Protein AF-A0A7C3XVK6-F1 (afdb_monomer)

pLDDT: mean 84.36, std 16.84, range [31.22, 98.5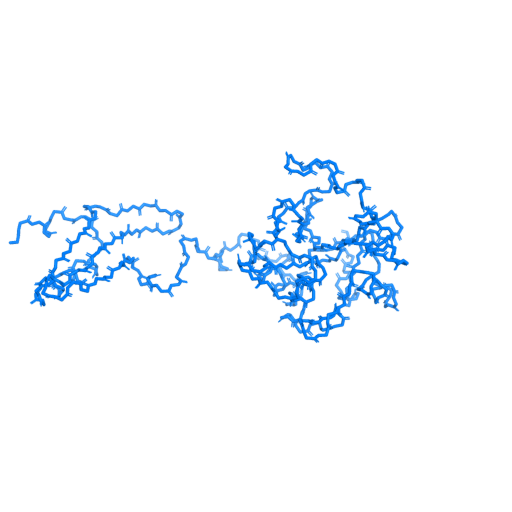]

Secondary structure (DSSP, 8-state):
--SGGG-BS-HHHHHHHHHHHHHT-EEEE-SB-EEETTEEE-EEEEE-TTT--EEEEETTTTTTT--SS----TTS-TT-SSSGGGSS-HHHHHHHHHHHHTTTPPB-TT--S--TTT-B-HHHHHHHHHHHTT-GGGB-SSSBPPHHHHHHHHHHTT-B-SSPPTT-EEEEESSS-TTTSTT-SEEEEEEEETTTEEEEEETTTEEEEEESS-BTTTBTHHHHHB-SS--EE--S-GGG-----

Structure (mmCIF, N/CA/C/O backbone):
data_AF-A0A7C3XVK6-F1
#
_entry.id   AF-A0A7C3XVK6-F1
#
loop_
_atom_site.group_PDB
_atom_site.id
_atom_site.type_symbol
_atom_site.label_atom_id
_atom_site.label_alt_id
_atom_site.label_comp_id
_atom_site.label_asym_id
_atom_site.label_entity_id
_atom_site.label_seq_id
_atom_site.pdbx_PDB_ins_code
_atom_site.Cartn_x
_atom_site.Cartn_y
_atom_site.Cartn_z
_atom_site.occupancy
_atom_site.B_iso_or_equiv
_atom_site.auth_seq_id
_atom_site.auth_comp_id
_atom_site.auth_asym_id
_atom_site.auth_atom_id
_atom_site.pdbx_PDB_model_num
ATOM 1 N N . ASP A 1 1 ? -31.077 -1.176 43.933 1.00 57.84 1 ASP A N 1
ATOM 2 C CA . ASP A 1 1 ? -31.211 -1.248 42.459 1.00 57.84 1 ASP A CA 1
ATOM 3 C C . ASP A 1 1 ? -32.143 -0.219 41.821 1.00 57.84 1 ASP A C 1
ATOM 5 O O . ASP A 1 1 ? -33.121 -0.576 41.179 1.00 57.84 1 ASP A O 1
ATOM 9 N N . SER A 1 2 ? -31.840 1.080 41.915 1.00 72.56 2 SER A N 1
ATOM 10 C CA . SER A 1 2 ? -32.639 2.134 41.249 1.00 72.56 2 SER A CA 1
ATOM 11 C C . SER A 1 2 ? -32.051 2.620 39.915 1.00 72.56 2 SER A C 1
ATOM 13 O O . SER A 1 2 ? -32.678 3.419 39.216 1.00 72.56 2 SER A O 1
ATOM 15 N N . ILE A 1 3 ? -30.844 2.166 39.561 1.00 79.75 3 ILE A N 1
ATOM 16 C CA . ILE A 1 3 ? -30.078 2.678 38.415 1.00 79.75 3 ILE A CA 1
ATOM 17 C C . ILE A 1 3 ? -30.287 1.813 37.168 1.00 79.75 3 ILE A C 1
ATOM 19 O O . ILE A 1 3 ? -30.559 2.369 36.105 1.00 79.75 3 ILE A O 1
ATOM 23 N N . LEU A 1 4 ? -30.244 0.480 37.302 1.00 82.12 4 LEU A N 1
ATOM 24 C CA . LEU A 1 4 ? -30.40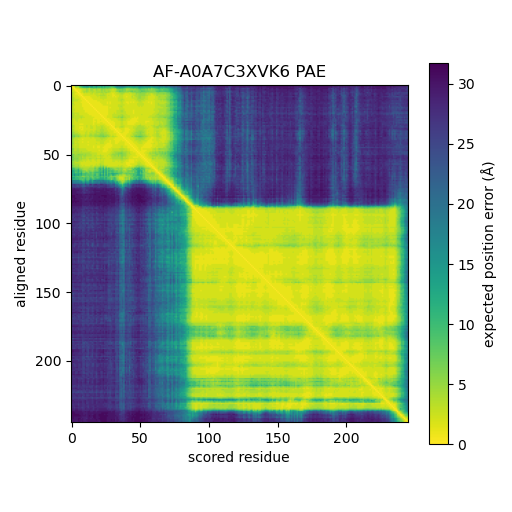7 -0.474 36.192 1.00 82.12 4 LEU A CA 1
ATOM 25 C C . LEU A 1 4 ? -31.663 -0.210 35.336 1.00 82.12 4 LEU A C 1
ATOM 27 O O . LEU A 1 4 ? -31.517 -0.084 34.121 1.00 82.12 4 LEU A O 1
ATOM 31 N N . PRO A 1 5 ? -32.867 0.014 35.911 1.00 86.31 5 PRO A N 1
ATOM 32 C CA . PRO A 1 5 ? -34.067 0.297 35.113 1.00 86.31 5 PRO A CA 1
ATOM 33 C C . PRO A 1 5 ? -34.020 1.619 34.325 1.00 86.31 5 PRO A C 1
ATOM 35 O O . PRO A 1 5 ? -34.898 1.883 33.506 1.00 86.31 5 PRO A O 1
ATOM 38 N N . ARG A 1 6 ? -33.043 2.498 34.592 1.00 88.19 6 ARG A N 1
ATOM 39 C CA . ARG A 1 6 ? -32.897 3.809 33.934 1.00 88.19 6 ARG A CA 1
ATOM 40 C C . ARG A 1 6 ? -31.950 3.767 32.735 1.00 88.19 6 ARG A C 1
ATOM 42 O O . ARG A 1 6 ? -31.868 4.778 32.027 1.00 88.19 6 ARG A O 1
ATOM 49 N N . LEU A 1 7 ? -31.230 2.662 32.540 1.00 90.94 7 LEU A N 1
ATOM 50 C CA . LEU A 1 7 ? -30.349 2.452 31.397 1.00 90.94 7 LEU A CA 1
ATOM 51 C C . LEU A 1 7 ? -31.191 2.131 30.158 1.00 90.94 7 LEU A C 1
ATOM 53 O O . LEU A 1 7 ? -32.088 1.294 30.200 1.00 90.94 7 LEU A O 1
ATOM 57 N N . LYS A 1 8 ? -30.905 2.808 29.046 1.00 92.25 8 LYS A N 1
ATOM 58 C CA . LYS A 1 8 ? -31.494 2.526 27.731 1.00 92.25 8 LYS A CA 1
ATOM 59 C C . LYS A 1 8 ? -30.410 1.939 26.833 1.00 92.25 8 LYS A C 1
ATOM 61 O O . LYS A 1 8 ? -29.913 2.605 25.922 1.00 92.25 8 LYS A O 1
ATOM 66 N N . VAL A 1 9 ? -30.002 0.726 27.174 1.00 92.81 9 VAL A N 1
ATOM 67 C CA . VAL A 1 9 ? -28.957 -0.047 26.494 1.00 92.81 9 VAL A CA 1
ATOM 68 C C . VAL A 1 9 ? -29.498 -1.437 26.164 1.00 92.81 9 VAL A C 1
ATOM 70 O O . VAL A 1 9 ? -30.631 -1.763 26.524 1.00 92.81 9 VAL A O 1
ATOM 73 N N . ASP A 1 10 ? -28.716 -2.241 25.451 1.00 88.75 10 ASP A N 1
ATOM 74 C CA . ASP A 1 10 ? -29.142 -3.578 25.036 1.00 88.75 10 ASP A CA 1
ATOM 75 C C . ASP A 1 10 ? -29.413 -4.509 26.246 1.00 88.75 10 ASP A C 1
ATOM 77 O O . ASP A 1 10 ? -28.642 -4.482 27.213 1.00 88.75 10 ASP A O 1
ATOM 81 N N . PRO A 1 11 ? -30.465 -5.355 26.221 1.00 89.06 11 PRO A N 1
ATOM 82 C CA . PRO A 1 11 ? -30.757 -6.298 27.304 1.00 89.06 11 PRO A CA 1
ATOM 83 C C . PRO A 1 11 ? -29.601 -7.243 27.658 1.00 89.06 11 PRO A C 1
ATOM 85 O O . PRO A 1 11 ? -29.440 -7.592 28.826 1.00 89.06 11 PRO A O 1
ATOM 88 N N . SER A 1 12 ? -28.770 -7.628 26.683 1.00 88.19 12 SER A N 1
ATOM 89 C CA . SER A 1 12 ? -27.588 -8.466 26.930 1.00 88.19 12 SER A CA 1
ATOM 90 C C . SER A 1 12 ? -26.554 -7.759 27.812 1.00 88.19 12 SER A C 1
ATOM 92 O O . SER A 1 12 ? -25.973 -8.375 28.704 1.00 88.19 12 SER A O 1
ATOM 94 N N . VAL A 1 13 ? -26.387 -6.446 27.628 1.00 91.31 13 VAL A N 1
ATOM 95 C CA . VAL A 1 13 ? -25.525 -5.610 28.474 1.00 91.31 13 VAL A CA 1
ATOM 96 C C . VAL A 1 13 ? -26.120 -5.494 29.873 1.00 91.31 13 VAL A C 1
ATOM 98 O O . VAL A 1 13 ? -25.391 -5.603 30.850 1.00 91.31 13 VAL A O 1
ATOM 101 N N . ILE A 1 14 ? -27.442 -5.331 29.995 1.00 92.12 14 ILE A N 1
ATOM 102 C CA . ILE A 1 14 ? -28.116 -5.286 31.303 1.00 92.12 14 ILE A CA 1
ATOM 103 C C . ILE A 1 14 ? -27.869 -6.581 32.088 1.00 92.12 14 ILE A C 1
ATOM 105 O O . ILE A 1 14 ? -27.507 -6.499 33.260 1.00 92.12 14 ILE A O 1
ATOM 109 N N . SER A 1 15 ? -27.996 -7.747 31.444 1.00 90.44 15 SER A N 1
ATOM 110 C CA . SER A 1 15 ? -27.706 -9.043 32.074 1.00 90.44 15 SER A CA 1
ATOM 111 C C . SER A 1 15 ? -26.249 -9.135 32.530 1.00 90.44 15 SER A C 1
ATOM 113 O O . SER A 1 15 ? -25.993 -9.460 33.683 1.00 90.44 15 SER A O 1
ATOM 115 N N . ALA A 1 16 ? -25.295 -8.769 31.667 1.00 90.50 16 ALA A N 1
ATOM 116 C CA . ALA A 1 16 ? -23.873 -8.808 32.010 1.00 90.50 16 ALA A CA 1
ATOM 117 C C . ALA A 1 16 ? -23.522 -7.883 33.192 1.00 90.50 16 ALA A C 1
ATOM 119 O O . ALA A 1 16 ? -22.687 -8.225 34.024 1.00 90.50 16 ALA A O 1
ATOM 120 N N . ILE A 1 17 ? -24.172 -6.719 33.289 1.00 93.25 17 ILE A N 1
ATOM 121 C CA . ILE A 1 17 ? -23.999 -5.798 34.420 1.00 93.25 17 ILE A CA 1
ATOM 122 C C . ILE A 1 17 ? -24.594 -6.386 35.694 1.00 93.25 17 ILE A C 1
ATOM 124 O O . ILE A 1 17 ? -23.992 -6.250 36.751 1.00 93.25 17 ILE A O 1
ATOM 128 N N . GLN A 1 18 ? -25.764 -7.022 35.614 1.00 93.12 18 GLN A N 1
ATOM 129 C CA . GLN A 1 18 ? -26.362 -7.690 36.768 1.00 93.12 18 GLN A CA 1
ATOM 130 C C . GLN A 1 18 ? -25.449 -8.798 37.293 1.00 93.12 18 GLN A C 1
ATOM 132 O O . GLN A 1 18 ? -25.234 -8.864 38.499 1.00 93.12 18 GLN A O 1
ATOM 137 N N . ASP A 1 19 ? -24.869 -9.607 36.408 1.00 91.75 19 ASP A N 1
ATOM 138 C CA . ASP A 1 19 ? -23.937 -10.670 36.789 1.00 91.75 19 ASP A CA 1
ATOM 139 C C . ASP A 1 19 ? -22.669 -10.107 37.449 1.00 91.75 19 ASP A C 1
ATOM 141 O O . ASP A 1 19 ? -22.280 -10.584 38.513 1.00 91.75 19 ASP A O 1
ATOM 145 N N . ALA A 1 20 ? -22.079 -9.047 36.883 1.00 92.19 20 ALA A N 1
ATOM 146 C CA . ALA A 1 20 ? -20.912 -8.372 37.458 1.00 92.19 20 ALA A CA 1
ATOM 147 C C . ALA A 1 20 ? -21.215 -7.765 38.841 1.00 92.19 20 ALA A C 1
ATOM 149 O O . ALA A 1 20 ? -20.501 -8.003 39.811 1.00 92.19 20 ALA A O 1
ATOM 150 N N . VAL A 1 21 ? -22.334 -7.047 38.972 1.00 92.94 21 VAL A N 1
ATOM 151 C CA . VAL A 1 21 ? -22.754 -6.460 40.254 1.00 92.94 21 VAL A CA 1
ATOM 152 C C . VAL A 1 21 ? -23.054 -7.547 41.292 1.00 92.94 21 VAL A C 1
ATOM 154 O O . VAL A 1 21 ? -22.682 -7.403 42.454 1.00 92.94 21 VAL A O 1
ATOM 157 N N . ASN A 1 22 ? -23.674 -8.661 40.889 1.00 92.75 22 ASN A N 1
ATOM 158 C CA . ASN A 1 22 ? -23.911 -9.810 41.769 1.00 92.75 22 ASN A CA 1
ATOM 159 C C . ASN A 1 22 ? -22.604 -10.495 42.204 1.00 92.75 22 ASN A C 1
ATOM 161 O O . ASN A 1 22 ? -22.561 -11.076 43.289 1.00 92.75 22 ASN A O 1
ATOM 165 N N . ALA A 1 23 ? -21.551 -10.422 41.384 1.00 92.00 23 ALA A N 1
ATOM 166 C CA . ALA A 1 23 ? -20.210 -10.895 41.720 1.00 92.00 23 ALA A CA 1
ATOM 167 C C . ALA A 1 23 ? -19.445 -9.946 42.665 1.00 92.00 23 ALA A C 1
ATOM 169 O O . ALA A 1 23 ? -18.415 -10.340 43.207 1.00 92.00 23 ALA A O 1
ATOM 170 N N . GLY A 1 24 ? -19.971 -8.742 42.922 1.00 93.94 24 GLY A N 1
ATOM 171 C CA . GLY A 1 24 ? -19.351 -7.728 43.779 1.00 93.94 24 GLY A CA 1
ATOM 172 C C . GLY A 1 24 ? -18.580 -6.644 43.022 1.00 93.94 24 GLY A C 1
ATOM 173 O O . GLY A 1 24 ? -17.959 -5.799 43.668 1.00 93.94 24 GLY A O 1
ATOM 174 N N . ASP A 1 25 ? -18.641 -6.637 41.689 1.00 95.38 25 ASP A N 1
ATOM 175 C CA . ASP A 1 25 ? -17.961 -5.647 40.858 1.00 95.38 25 ASP A CA 1
ATOM 176 C C . ASP A 1 25 ? -18.741 -4.324 40.774 1.00 95.38 25 ASP A C 1
ATOM 178 O O . ASP A 1 25 ? -19.972 -4.264 40.868 1.00 95.38 25 ASP A O 1
ATOM 182 N N . GLU A 1 26 ? -18.014 -3.240 40.510 1.00 94.56 26 GLU A N 1
ATOM 183 C CA . GLU A 1 26 ? -18.565 -1.938 40.153 1.00 94.56 26 GLU A CA 1
ATOM 184 C C . GLU A 1 26 ? -18.579 -1.740 38.633 1.00 94.56 26 GLU A C 1
ATOM 186 O O . GLU A 1 26 ? -17.640 -2.099 37.917 1.00 94.56 26 GLU A O 1
ATOM 191 N N . VAL A 1 27 ? -19.648 -1.114 38.127 1.00 94.06 27 VAL A N 1
ATOM 192 C CA . VAL A 1 27 ? -19.813 -0.841 36.694 1.00 94.06 27 VAL A CA 1
ATOM 193 C C . VAL A 1 27 ? -19.985 0.648 36.421 1.00 94.06 27 VAL A C 1
ATOM 195 O O . VAL A 1 27 ? -20.905 1.290 36.934 1.00 94.06 27 VAL A O 1
ATOM 198 N N . ILE A 1 28 ? -19.156 1.183 35.522 1.00 93.12 28 ILE A N 1
ATOM 199 C CA . ILE A 1 28 ? -19.283 2.545 34.988 1.00 93.12 28 ILE A CA 1
ATOM 200 C C . ILE A 1 28 ? -19.773 2.452 33.545 1.00 93.12 28 ILE A C 1
ATOM 202 O O . ILE A 1 28 ? -19.091 1.908 32.680 1.00 93.12 28 ILE A O 1
ATOM 206 N N . ILE A 1 29 ? -20.956 2.998 33.271 1.00 93.88 29 ILE A N 1
ATOM 207 C CA . ILE A 1 29 ? -21.616 2.882 31.967 1.00 93.88 29 ILE A CA 1
ATOM 208 C C . ILE A 1 29 ? -22.346 4.174 31.585 1.00 93.88 29 ILE A C 1
ATOM 210 O O . ILE A 1 29 ? -22.908 4.871 32.432 1.00 93.88 29 ILE A O 1
ATOM 214 N N . SER A 1 30 ? -22.378 4.484 30.286 1.00 91.38 30 SER A N 1
ATOM 215 C CA . SER A 1 30 ? -23.248 5.537 29.757 1.00 91.38 30 SER A CA 1
ATOM 216 C C . SER A 1 30 ? -24.720 5.132 29.840 1.00 91.38 30 SER A C 1
ATOM 218 O O . SER A 1 30 ? -25.105 4.010 29.526 1.00 91.38 30 SER A O 1
ATOM 220 N N . LYS A 1 31 ? -25.591 6.079 30.190 1.00 91.81 31 LYS A N 1
ATOM 221 C CA . LYS A 1 31 ? -27.030 5.818 30.341 1.00 91.81 31 LYS A CA 1
ATOM 222 C C . LYS A 1 31 ? -27.707 5.312 29.059 1.00 91.81 31 LYS A C 1
ATOM 224 O O . LYS A 1 31 ? -28.747 4.659 29.143 1.00 91.81 31 LYS A O 1
ATOM 229 N N . THR A 1 32 ? -27.171 5.649 27.890 1.00 92.69 32 THR A N 1
ATOM 230 C CA . THR A 1 32 ? -27.742 5.296 26.586 1.00 92.69 32 THR A CA 1
ATOM 231 C C . THR A 1 32 ? -26.661 4.807 25.633 1.00 92.69 32 THR A C 1
ATOM 233 O O . THR A 1 32 ? -25.519 5.269 25.709 1.00 92.69 32 THR A O 1
ATOM 236 N N . ASN A 1 33 ? -27.054 3.955 24.686 1.00 90.88 33 ASN A N 1
ATOM 237 C CA . ASN A 1 33 ? -26.216 3.610 23.540 1.00 90.88 33 ASN A CA 1
ATOM 238 C C . ASN A 1 33 ? -25.833 4.861 22.733 1.00 90.88 33 ASN A C 1
ATOM 240 O O . ASN A 1 33 ? -26.581 5.842 22.676 1.00 90.88 33 ASN A O 1
ATOM 244 N N . ILE A 1 34 ? -24.683 4.790 22.077 1.00 90.94 34 ILE A N 1
ATOM 245 C CA . ILE A 1 34 ? -24.204 5.755 21.096 1.00 90.94 34 ILE A CA 1
ATOM 246 C C . ILE A 1 34 ? -24.181 5.111 19.710 1.00 90.94 34 ILE A C 1
ATOM 248 O O . ILE A 1 34 ? -24.074 3.892 19.577 1.00 90.94 34 ILE A O 1
ATOM 252 N N . GLN A 1 35 ? -24.259 5.952 18.683 1.00 85.19 35 GLN A N 1
ATOM 253 C CA . GLN A 1 35 ? -23.978 5.565 17.306 1.00 85.19 35 GLN A CA 1
ATOM 254 C C . GLN A 1 35 ? -22.545 5.980 16.968 1.00 85.19 35 GLN A C 1
ATOM 256 O O . GLN A 1 35 ? -22.197 7.153 17.113 1.00 85.19 35 GLN A O 1
ATOM 261 N N . TYR A 1 36 ? -21.733 5.045 16.483 1.00 80.19 36 TYR A N 1
ATOM 262 C CA . TYR A 1 36 ? -20.396 5.322 15.966 1.00 80.19 36 TYR A CA 1
ATOM 263 C C . TYR A 1 36 ? -20.136 4.445 14.733 1.00 80.19 36 TYR A C 1
ATOM 265 O O . TYR A 1 36 ? -20.013 3.229 14.845 1.00 80.19 36 TYR A O 1
ATOM 273 N N . TYR A 1 37 ? -20.093 5.063 13.547 1.00 84.94 37 TYR A N 1
ATOM 274 C CA . TYR A 1 37 ? -20.147 4.369 12.249 1.00 84.94 37 TYR A CA 1
ATOM 275 C C . TYR A 1 37 ? -21.334 3.397 12.155 1.00 84.94 37 TYR A C 1
ATOM 277 O O . TYR A 1 37 ? -22.471 3.840 12.307 1.00 84.94 37 TYR A O 1
ATOM 285 N N . ASP A 1 38 ? -21.091 2.105 11.914 1.00 75.62 38 ASP A N 1
ATOM 286 C CA . ASP A 1 38 ? -22.123 1.065 11.815 1.00 75.62 38 ASP A CA 1
ATOM 287 C C . ASP A 1 38 ? -22.417 0.403 13.167 1.00 75.62 38 ASP A C 1
ATOM 289 O O . ASP A 1 38 ? -23.334 -0.416 13.277 1.00 75.62 38 ASP A O 1
ATOM 293 N N . TRP A 1 39 ? -21.640 0.736 14.197 1.00 84.44 39 TRP A N 1
ATOM 294 C CA . TRP A 1 39 ? -21.819 0.218 15.540 1.00 84.44 39 TRP A CA 1
ATOM 295 C C . TRP A 1 39 ? -22.796 1.094 16.327 1.00 84.44 39 TRP A C 1
ATOM 297 O O . TRP A 1 39 ? -22.630 2.310 16.452 1.00 84.44 39 TRP A O 1
ATOM 307 N N . TYR A 1 40 ? -23.822 0.444 16.873 1.00 86.38 40 TYR A N 1
ATOM 308 C CA . TYR A 1 40 ? -24.759 1.027 17.822 1.00 86.38 40 TYR A CA 1
ATOM 309 C C . TYR A 1 40 ? -24.662 0.249 19.126 1.00 86.38 40 TYR A C 1
ATOM 311 O O . TYR A 1 40 ? -24.995 -0.936 19.172 1.00 86.38 40 TYR A O 1
ATOM 319 N N . GLY A 1 41 ? -24.183 0.897 20.179 1.00 91.69 41 GLY A N 1
ATOM 320 C CA . GLY A 1 41 ? -23.854 0.197 21.409 1.00 91.69 41 GLY A CA 1
ATOM 321 C C . GLY A 1 41 ? -23.334 1.113 22.500 1.00 91.69 41 GLY A C 1
ATOM 322 O O . GLY A 1 41 ? -23.453 2.333 22.426 1.00 91.69 41 GLY A O 1
ATOM 323 N N . VAL A 1 42 ? -22.765 0.526 23.542 1.00 93.56 42 VAL A N 1
ATOM 324 C CA . VAL A 1 42 ? -22.227 1.239 24.693 1.00 93.56 42 VAL A CA 1
ATOM 325 C C . VAL A 1 42 ? -20.900 0.624 25.123 1.00 93.56 42 VAL A C 1
ATOM 327 O O . VAL A 1 42 ? -20.726 -0.596 25.129 1.00 93.56 42 VAL A O 1
ATOM 330 N N . GLY A 1 43 ? -19.952 1.492 25.466 1.00 90.62 43 GLY A N 1
ATOM 331 C CA . GLY A 1 43 ? -18.755 1.108 26.202 1.00 90.62 43 GLY A CA 1
ATOM 332 C C . GLY A 1 43 ? -19.022 1.194 27.703 1.00 90.62 43 GLY A C 1
ATOM 333 O O . GLY A 1 43 ? -19.692 2.126 28.157 1.00 90.62 43 GLY A O 1
ATOM 334 N N . TYR A 1 44 ? -18.514 0.239 28.471 1.00 93.00 44 TYR A N 1
ATOM 335 C CA . TYR A 1 44 ? -18.620 0.244 29.927 1.00 93.00 44 TYR A CA 1
ATOM 336 C C . TYR A 1 44 ? -17.369 -0.342 30.573 1.00 93.00 44 TYR A C 1
ATOM 338 O O . TYR A 1 44 ? -16.632 -1.100 29.949 1.00 93.00 44 TYR A O 1
ATOM 346 N N . ILE A 1 45 ? -17.112 0.044 31.814 1.00 92.50 45 ILE A N 1
ATOM 347 C CA . ILE A 1 45 ? -16.009 -0.472 32.622 1.00 92.50 45 ILE A CA 1
ATOM 348 C C . ILE A 1 45 ? -16.616 -1.404 33.657 1.00 92.50 45 ILE A C 1
ATOM 350 O O . ILE A 1 45 ? -17.582 -1.015 34.311 1.00 92.50 45 ILE A O 1
ATOM 354 N N . VAL A 1 46 ? -16.048 -2.597 33.797 1.00 92.88 46 VAL A N 1
ATOM 355 C CA . VAL A 1 46 ? -16.291 -3.489 34.937 1.00 92.88 46 VAL A CA 1
ATOM 356 C C . VAL A 1 46 ? -15.022 -3.500 35.774 1.00 92.88 46 VAL A C 1
ATOM 358 O O . VAL A 1 46 ? -13.933 -3.655 35.218 1.00 92.88 46 VAL A O 1
ATOM 361 N N . TYR A 1 47 ? -15.153 -3.279 37.073 1.00 94.69 47 TYR A N 1
ATOM 362 C CA . TYR A 1 47 ? -14.036 -3.098 37.988 1.00 94.69 47 TYR A CA 1
ATOM 363 C C . TYR A 1 47 ? -14.295 -3.844 39.299 1.00 94.69 47 TYR A C 1
ATOM 365 O O . TYR A 1 47 ? -15.313 -3.607 39.941 1.00 94.69 47 TYR A O 1
ATOM 373 N N . ASP A 1 48 ? -13.365 -4.705 39.702 1.00 94.25 48 ASP A N 1
ATOM 374 C CA . ASP A 1 48 ? -13.373 -5.384 40.997 1.00 94.25 48 ASP A CA 1
ATOM 375 C C . ASP A 1 48 ? -12.719 -4.465 42.049 1.00 94.25 48 ASP A C 1
ATOM 377 O O . ASP A 1 48 ? -11.496 -4.261 42.022 1.00 94.25 48 ASP A O 1
ATOM 381 N N . PRO A 1 49 ? -13.487 -3.914 43.008 1.00 93.50 49 PRO A N 1
ATOM 382 C CA . PRO A 1 49 ? -12.949 -3.007 44.014 1.00 93.50 49 PRO A CA 1
ATOM 383 C C . PRO A 1 49 ? -12.034 -3.685 45.039 1.00 93.50 49 PRO A C 1
ATOM 385 O O . PRO A 1 49 ? -11.264 -2.988 45.704 1.00 93.50 49 PRO A O 1
ATOM 388 N N . ALA A 1 50 ? -12.089 -5.011 45.189 1.00 93.31 50 ALA A N 1
ATOM 389 C CA . ALA A 1 50 ? -11.258 -5.745 46.137 1.00 93.31 50 ALA A CA 1
ATOM 390 C C . ALA A 1 50 ? -9.831 -5.948 45.614 1.00 93.31 50 ALA A C 1
ATOM 392 O O . ALA A 1 50 ? -8.875 -5.864 46.388 1.00 93.31 50 ALA A O 1
ATOM 393 N N . THR A 1 51 ? -9.679 -6.211 44.314 1.00 93.94 51 THR A N 1
ATOM 394 C CA . THR A 1 51 ? -8.371 -6.501 43.700 1.00 93.94 51 THR A CA 1
ATOM 395 C C . THR A 1 51 ? -7.814 -5.351 42.866 1.00 93.94 51 THR A C 1
ATOM 397 O O . THR A 1 51 ? -6.607 -5.300 42.625 1.00 93.94 51 THR A O 1
ATOM 400 N N . GLY A 1 52 ? -8.665 -4.423 42.427 1.00 90.25 52 GLY A N 1
ATOM 401 C CA . GLY A 1 52 ? -8.306 -3.367 41.486 1.00 90.25 52 GLY A CA 1
ATOM 402 C C . GLY A 1 52 ? -8.271 -3.824 40.024 1.00 90.25 52 GLY A C 1
ATOM 403 O O . GLY A 1 52 ? -7.873 -3.046 39.154 1.00 90.25 52 GLY A O 1
ATOM 404 N N . ALA A 1 53 ? -8.652 -5.071 39.732 1.00 89.12 53 ALA A N 1
ATOM 405 C CA . ALA A 1 53 ? -8.756 -5.563 38.365 1.00 89.12 53 ALA A CA 1
ATOM 406 C C . ALA A 1 53 ? -9.917 -4.873 37.635 1.00 89.12 53 ALA A C 1
ATOM 408 O O . ALA A 1 53 ? -10.966 -4.612 38.214 1.00 89.12 53 ALA A O 1
ATOM 409 N N . GLY A 1 54 ? -9.754 -4.588 36.344 1.00 89.25 54 GLY A N 1
ATOM 410 C CA . GLY A 1 54 ? -10.830 -3.995 35.559 1.00 89.25 54 GLY A CA 1
ATOM 411 C C . GLY A 1 54 ? -10.676 -4.213 34.064 1.00 89.25 54 GLY A C 1
ATOM 412 O O . GLY A 1 54 ? -9.569 -4.392 33.552 1.00 89.25 54 GLY A O 1
ATOM 413 N N . GLY A 1 55 ? -11.806 -4.201 33.365 1.00 86.00 55 GLY A N 1
ATOM 414 C CA . GLY A 1 55 ? -11.897 -4.397 31.924 1.00 86.00 55 GLY A CA 1
ATOM 415 C C . GLY A 1 55 ? -12.743 -3.319 31.255 1.00 86.00 55 GLY A C 1
ATOM 416 O O . GLY A 1 55 ? -13.804 -2.942 31.754 1.00 86.00 55 GLY A O 1
ATOM 417 N N . TYR A 1 56 ? -12.279 -2.848 30.096 1.00 87.56 56 TYR A N 1
ATOM 418 C CA . TYR A 1 56 ? -13.081 -2.033 29.188 1.00 87.56 56 TYR A CA 1
ATOM 419 C C . TYR A 1 56 ? -13.879 -2.950 28.265 1.00 8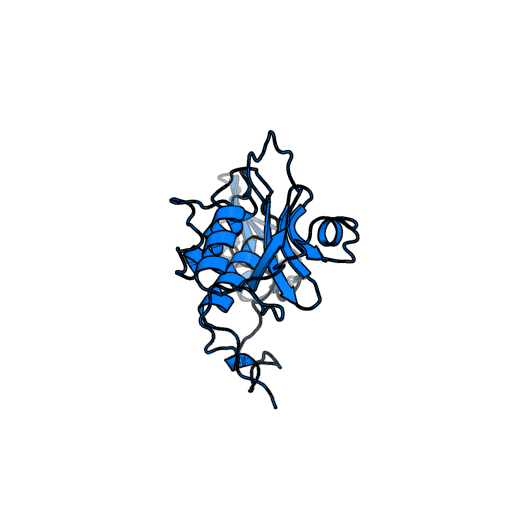7.56 56 TYR A C 1
ATOM 421 O O . TYR A 1 56 ? -13.319 -3.683 27.450 1.00 87.56 56 TYR A O 1
ATOM 429 N N . MET A 1 57 ? -15.195 -2.878 28.382 1.00 88.62 57 MET A N 1
ATOM 430 C CA . MET A 1 57 ? -16.137 -3.694 27.639 1.00 88.62 57 MET A CA 1
ATOM 431 C C . MET A 1 57 ? -16.791 -2.863 26.538 1.00 88.62 57 MET A C 1
ATOM 433 O O . MET A 1 57 ? -17.133 -1.696 26.732 1.00 88.62 57 MET A O 1
ATOM 437 N N . ILE A 1 58 ? -16.993 -3.481 25.378 1.00 89.62 58 ILE A N 1
ATOM 438 C CA . ILE A 1 58 ? -17.704 -2.896 24.239 1.00 89.62 58 ILE A CA 1
ATOM 439 C C . ILE A 1 58 ? -18.884 -3.810 23.921 1.00 89.62 58 ILE A C 1
ATOM 441 O O . ILE A 1 58 ? -18.693 -4.984 23.592 1.00 89.62 58 ILE A O 1
ATOM 445 N N . SER A 1 59 ? -20.108 -3.291 24.028 1.00 86.50 59 SER A N 1
ATOM 446 C CA . SER A 1 59 ? -21.315 -4.075 23.752 1.00 86.50 59 SER A CA 1
ATOM 447 C C . SER A 1 59 ? -21.285 -4.681 22.345 1.00 86.50 59 SER A C 1
ATOM 449 O O . SER A 1 59 ? -20.889 -4.011 21.387 1.00 86.50 59 SER A O 1
ATOM 451 N N . GLY A 1 60 ? -21.752 -5.923 22.216 1.00 80.50 60 GLY A N 1
ATOM 452 C CA . GLY A 1 60 ? -21.680 -6.680 20.963 1.00 80.50 60 GLY A CA 1
ATOM 453 C C . GLY A 1 60 ? -20.412 -7.526 20.810 1.00 80.50 60 GLY A C 1
ATOM 454 O O . GLY A 1 60 ? -20.147 -8.006 19.715 1.00 80.50 60 GLY A O 1
ATOM 455 N N . GLY A 1 61 ? -19.629 -7.718 21.881 1.00 75.62 61 GLY A N 1
ATOM 456 C CA . GLY A 1 61 ? -18.505 -8.666 21.883 1.00 75.62 61 GLY A CA 1
ATOM 457 C C . GLY A 1 61 ? -17.248 -8.168 21.169 1.00 75.62 61 GLY A C 1
ATOM 458 O O . GLY A 1 61 ? -16.394 -8.965 20.806 1.00 75.62 61 GLY A O 1
ATOM 459 N N . MET A 1 62 ? -17.131 -6.859 20.933 1.00 70.12 62 MET A N 1
ATOM 460 C CA . MET A 1 62 ? -16.027 -6.278 20.155 1.00 70.12 62 MET A CA 1
ATOM 461 C C . MET A 1 62 ? -14.762 -5.999 20.978 1.00 70.12 62 MET A C 1
ATOM 463 O O . MET A 1 62 ? -13.738 -5.587 20.424 1.00 70.12 62 MET A O 1
ATOM 467 N N . TYR A 1 63 ? -14.823 -6.211 22.294 1.00 70.94 63 TYR A N 1
ATOM 468 C CA . TYR A 1 63 ? -13.661 -6.155 23.171 1.00 70.94 63 TYR A CA 1
ATOM 469 C C . TYR A 1 63 ? -12.666 -7.253 22.758 1.00 70.94 63 TYR A C 1
ATOM 471 O O . TYR A 1 63 ? -13.014 -8.428 22.710 1.00 70.94 63 TYR A O 1
ATOM 479 N N . GLY A 1 64 ? -11.435 -6.867 22.408 1.00 63.16 64 GLY A N 1
ATOM 480 C CA . GLY A 1 64 ? -10.398 -7.805 21.955 1.00 63.16 64 GLY A CA 1
ATOM 481 C C . GLY A 1 64 ? -10.156 -7.889 20.440 1.00 63.16 64 GLY A C 1
ATOM 482 O O . GLY A 1 64 ? -9.391 -8.757 20.032 1.00 63.16 64 GLY A O 1
ATOM 483 N N . GLY A 1 65 ? -10.733 -7.001 19.612 1.00 62.12 65 GLY A N 1
ATOM 484 C CA . GLY A 1 65 ? -10.297 -6.846 18.207 1.00 62.12 65 GLY A CA 1
ATOM 485 C C . GLY A 1 65 ? -11.362 -6.547 17.138 1.00 62.12 65 GLY A C 1
ATOM 486 O O . GLY A 1 65 ? -11.113 -6.817 15.968 1.00 62.12 65 GLY A O 1
ATOM 487 N N . GLY A 1 66 ? -12.546 -6.025 17.485 1.00 70.81 66 GLY A N 1
ATOM 488 C CA . GLY A 1 66 ? -13.596 -5.695 16.501 1.00 70.81 66 GLY A CA 1
ATOM 489 C C . GLY A 1 66 ? -13.471 -4.301 15.854 1.00 70.81 66 GLY A C 1
ATOM 490 O O . GLY A 1 66 ? -12.887 -3.392 16.436 1.00 70.81 66 GLY A O 1
ATOM 491 N N . THR A 1 67 ? -14.086 -4.099 14.677 1.00 71.44 67 THR A N 1
ATOM 492 C CA . THR A 1 67 ? -14.193 -2.787 13.993 1.00 71.44 67 THR A CA 1
ATOM 493 C C . THR A 1 67 ? -15.613 -2.213 14.039 1.00 71.44 67 THR A C 1
ATOM 495 O O . THR A 1 67 ? -16.593 -2.934 13.859 1.00 71.44 67 THR A O 1
ATOM 498 N N . ALA A 1 68 ? 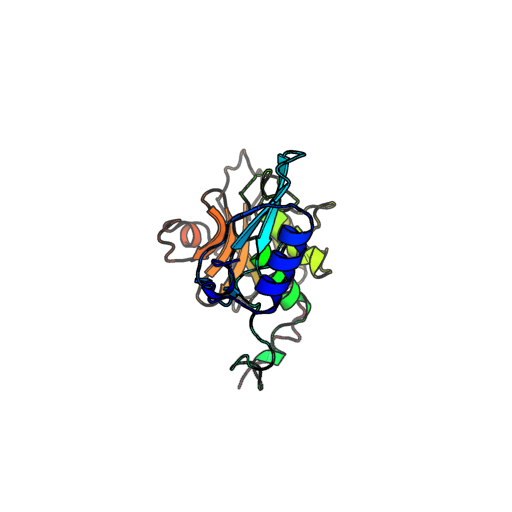-15.736 -0.900 14.270 1.00 73.00 68 ALA A N 1
ATOM 499 C CA . ALA A 1 68 ? -17.022 -0.188 14.328 1.00 73.00 68 ALA A CA 1
ATOM 500 C C . ALA A 1 68 ? -17.673 0.033 12.953 1.00 73.00 68 ALA A C 1
ATOM 502 O O . ALA A 1 68 ? -18.826 0.455 12.864 1.00 73.00 68 ALA A O 1
ATOM 503 N N . LYS A 1 69 ? -16.931 -0.237 11.878 1.00 66.12 69 LYS A N 1
ATOM 504 C CA . LYS A 1 69 ? -17.425 -0.198 10.508 1.00 66.12 69 LYS A CA 1
ATOM 505 C C . LYS A 1 69 ? -17.605 -1.631 10.047 1.00 66.12 69 LYS A C 1
ATOM 507 O O . LYS A 1 69 ? -16.641 -2.396 10.048 1.00 66.12 69 LYS A O 1
ATOM 512 N N . LYS A 1 70 ? -18.821 -2.004 9.654 1.00 49.84 70 LYS A N 1
ATOM 513 C CA . LYS A 1 70 ? -19.020 -3.299 9.013 1.00 49.84 70 LYS A CA 1
ATOM 514 C C . LYS A 1 70 ? -18.134 -3.314 7.766 1.00 49.84 70 LYS A C 1
ATOM 516 O O . LYS A 1 70 ? -18.149 -2.336 7.009 1.00 49.84 70 LYS A O 1
ATOM 521 N N . PRO A 1 71 ? -17.375 -4.392 7.512 1.00 48.06 71 PRO A N 1
ATOM 522 C CA . PRO A 1 71 ? -16.904 -4.605 6.157 1.00 48.06 71 PRO A CA 1
ATOM 523 C C . PRO A 1 71 ? -18.141 -4.559 5.241 1.00 48.06 71 PRO A C 1
ATOM 525 O O . PRO A 1 71 ? -19.227 -4.963 5.679 1.00 48.06 71 PRO A O 1
ATOM 528 N N . PRO A 1 72 ? -18.026 -4.001 4.025 1.00 43.25 72 PRO A N 1
ATOM 529 C CA . PRO A 1 72 ? -19.159 -3.850 3.121 1.00 43.25 72 PRO A CA 1
ATOM 530 C C . PRO A 1 72 ? -20.015 -5.124 3.091 1.00 43.25 72 PRO A C 1
ATOM 532 O O . PRO A 1 72 ? -19.498 -6.226 2.935 1.00 43.25 72 PRO A O 1
ATOM 535 N N . ASN A 1 73 ? -21.326 -4.988 3.300 1.00 38.06 73 ASN A N 1
ATOM 536 C CA . ASN A 1 73 ? -22.245 -6.123 3.331 1.00 38.06 73 ASN A CA 1
ATOM 537 C C . ASN A 1 73 ? -22.367 -6.718 1.914 1.00 38.06 73 ASN A C 1
ATOM 539 O O . ASN A 1 73 ? -23.057 -6.156 1.065 1.00 38.06 73 ASN A O 1
ATOM 543 N N . PHE A 1 74 ? -21.686 -7.834 1.638 1.00 41.56 74 PHE A N 1
ATOM 544 C CA . PHE A 1 74 ? -21.535 -8.366 0.274 1.00 41.56 74 PHE A CA 1
ATOM 545 C C . PHE A 1 74 ? -22.806 -8.981 -0.332 1.00 41.56 74 PHE A C 1
ATOM 547 O O . PHE A 1 74 ? -22.851 -9.195 -1.538 1.00 41.56 74 PHE A O 1
ATOM 554 N N . ASN A 1 75 ? -23.878 -9.166 0.446 1.00 38.72 75 ASN A N 1
ATOM 555 C CA . ASN A 1 75 ? -25.183 -9.564 -0.103 1.00 38.72 75 ASN A CA 1
ATOM 556 C C . ASN A 1 75 ? -26.017 -8.378 -0.610 1.00 38.72 75 ASN A C 1
ATOM 558 O O . ASN A 1 75 ? -27.077 -8.577 -1.199 1.00 38.72 75 ASN A O 1
ATOM 562 N N . GLN A 1 76 ? -25.560 -7.146 -0.378 1.00 42.31 76 GLN A N 1
ATOM 563 C CA . GLN A 1 76 ? -26.183 -5.919 -0.876 1.00 42.31 76 GLN A CA 1
ATOM 564 C C . GLN A 1 76 ? -25.123 -4.868 -1.215 1.00 42.31 76 GLN A C 1
ATOM 566 O O . GLN A 1 76 ? -25.322 -3.674 -1.000 1.00 42.31 76 GLN A O 1
ATOM 571 N N . CYS A 1 77 ? -23.988 -5.293 -1.771 1.00 37.25 77 CYS A N 1
ATOM 572 C CA . CYS A 1 77 ? -23.212 -4.371 -2.579 1.00 37.25 77 CYS A CA 1
ATOM 573 C C . CYS A 1 77 ? -24.086 -4.056 -3.807 1.00 37.25 77 CYS A C 1
ATOM 575 O O . CYS A 1 77 ? -24.385 -4.979 -4.571 1.00 37.25 77 CYS A O 1
ATOM 577 N N . PRO A 1 78 ? -24.517 -2.800 -4.031 1.00 41.06 78 PRO A N 1
ATOM 578 C CA . PRO A 1 78 ? -25.315 -2.447 -5.208 1.00 41.06 78 PRO A CA 1
ATOM 579 C C . PRO A 1 78 ? -24.540 -2.651 -6.526 1.00 41.06 78 PRO A C 1
ATOM 581 O O . PRO A 1 78 ? -25.096 -2.445 -7.599 1.00 41.06 78 PRO A O 1
ATOM 584 N N . PHE A 1 79 ? -23.279 -3.094 -6.444 1.00 39.44 79 PHE A N 1
ATOM 585 C CA . PHE A 1 79 ? -22.396 -3.441 -7.554 1.00 39.44 79 PHE A CA 1
ATOM 586 C C . PHE A 1 79 ? -22.150 -4.960 -7.711 1.00 39.44 79 PHE A C 1
ATOM 588 O O . PHE A 1 79 ? -21.427 -5.362 -8.618 1.00 39.44 79 PHE A O 1
ATOM 595 N N . CYS A 1 80 ? -22.752 -5.821 -6.874 1.00 39.00 80 CYS A N 1
ATOM 596 C CA . CYS A 1 80 ? -22.595 -7.287 -6.929 1.00 39.00 80 CYS A CA 1
ATOM 597 C C . CYS A 1 80 ? -23.767 -8.021 -7.616 1.00 39.00 80 CYS A C 1
ATOM 599 O O . CYS A 1 80 ? -24.078 -9.155 -7.264 1.00 39.00 80 CYS A O 1
ATOM 601 N N . ASN A 1 81 ? -24.390 -7.413 -8.630 1.00 39.34 81 ASN A N 1
ATOM 602 C CA . ASN A 1 81 ? -25.164 -8.141 -9.648 1.00 39.34 81 ASN A CA 1
ATOM 603 C C . ASN A 1 81 ? -24.716 -7.659 -11.054 1.00 39.34 81 ASN A C 1
ATOM 605 O O . ASN A 1 81 ? -24.480 -6.465 -11.220 1.00 39.34 81 ASN A O 1
ATOM 609 N N . PRO A 1 82 ? -24.498 -8.567 -12.029 1.00 45.47 82 PRO A N 1
ATOM 610 C CA . PRO A 1 82 ? -23.322 -8.605 -12.931 1.00 45.47 82 PRO A CA 1
ATOM 611 C C . PRO A 1 82 ? -23.383 -7.599 -14.103 1.00 45.47 82 PRO A C 1
ATOM 613 O O . PRO A 1 82 ? -24.493 -7.264 -14.518 1.00 45.47 82 PRO A O 1
ATOM 616 N N . PRO A 1 83 ? -22.237 -7.090 -14.640 1.00 43.38 83 PRO A N 1
ATOM 617 C CA . PRO A 1 83 ? -21.009 -7.824 -15.022 1.00 43.38 83 PRO A CA 1
ATOM 618 C C . PRO A 1 83 ? -19.690 -7.363 -14.359 1.00 43.38 83 PRO A C 1
ATOM 620 O O . PRO A 1 83 ? -18.636 -7.932 -14.625 1.00 43.38 83 PRO A O 1
ATOM 623 N N . PHE A 1 84 ? -19.709 -6.367 -13.472 1.00 40.41 84 PHE A N 1
ATOM 624 C CA . PHE A 1 84 ? -18.471 -5.794 -12.915 1.00 40.41 84 PHE A CA 1
ATOM 625 C C . PHE A 1 84 ? -17.737 -6.707 -11.915 1.00 40.41 84 PHE A C 1
ATOM 627 O O . PHE A 1 84 ? -16.520 -6.632 -11.783 1.00 40.41 84 PHE A O 1
ATOM 634 N N . CYS A 1 85 ? -18.449 -7.627 -11.257 1.00 38.31 85 CYS A N 1
ATOM 635 C CA . CYS A 1 85 ? -17.868 -8.548 -10.273 1.00 38.31 85 CYS A CA 1
ATOM 636 C C . CYS A 1 85 ? -17.111 -9.742 -10.900 1.00 38.31 85 CYS A C 1
ATOM 638 O O . CYS A 1 85 ? -16.632 -10.604 -10.171 1.00 38.31 85 CYS A O 1
ATOM 640 N N . GLN A 1 86 ? -17.007 -9.810 -12.234 1.00 44.75 86 GLN A N 1
ATOM 641 C CA . GLN A 1 86 ? -16.244 -10.840 -12.957 1.00 44.75 86 GLN A CA 1
ATOM 642 C C . GLN A 1 86 ? -14.822 -10.390 -13.353 1.00 44.75 86 GLN A C 1
ATOM 644 O O . GLN A 1 86 ? -14.068 -11.196 -13.887 1.00 44.75 86 GLN A O 1
ATOM 649 N N . LEU A 1 87 ? -14.447 -9.125 -13.113 1.00 47.72 87 LEU A N 1
ATOM 650 C CA . LEU A 1 87 ? -13.236 -8.505 -13.681 1.00 47.72 87 LEU A CA 1
ATOM 651 C C . LEU A 1 87 ? -12.065 -8.328 -12.696 1.00 47.72 87 LEU A C 1
ATOM 653 O O . LEU A 1 87 ? -10.970 -7.972 -13.120 1.00 47.72 87 LEU A O 1
ATOM 657 N N . VAL A 1 88 ? -12.258 -8.592 -11.400 1.00 51.97 88 VAL A N 1
ATOM 658 C CA . VAL A 1 88 ? -11.182 -8.553 -10.395 1.00 51.97 88 VAL A CA 1
ATOM 659 C C . VAL A 1 88 ? -10.861 -9.988 -9.994 1.00 51.97 88 VAL A C 1
ATOM 661 O O . VAL A 1 88 ? -11.727 -10.693 -9.478 1.00 51.97 88 VAL A O 1
ATOM 664 N N . THR A 1 89 ? -9.636 -10.440 -10.264 1.00 65.94 89 THR A N 1
ATOM 665 C CA . THR A 1 89 ? -9.202 -11.792 -9.889 1.00 65.94 89 THR A CA 1
ATOM 666 C C . THR A 1 89 ? -9.138 -11.935 -8.362 1.00 65.94 89 THR A C 1
ATOM 668 O O . THR A 1 89 ? -9.032 -10.935 -7.643 1.00 65.94 89 THR A O 1
ATOM 671 N N . ALA A 1 90 ? -9.211 -13.166 -7.843 1.00 70.44 90 ALA A N 1
ATOM 672 C CA . ALA A 1 90 ? -9.157 -13.417 -6.398 1.00 70.44 90 ALA A CA 1
ATOM 673 C C . ALA A 1 90 ? -7.888 -12.826 -5.757 1.00 70.44 90 ALA A C 1
ATOM 675 O O . ALA A 1 90 ? -7.937 -12.285 -4.657 1.00 70.44 90 ALA A O 1
ATOM 676 N N . GLU A 1 91 ? -6.776 -12.838 -6.488 1.00 78.19 91 GLU A N 1
ATOM 677 C CA . GLU A 1 91 ? -5.500 -12.278 -6.061 1.00 78.19 91 GLU A CA 1
ATOM 678 C C . GLU A 1 91 ? -5.567 -10.753 -5.904 1.00 78.19 91 GLU A C 1
ATOM 680 O O . GLU A 1 91 ? -5.129 -10.217 -4.887 1.00 78.19 91 GLU A O 1
ATOM 685 N N . ARG A 1 92 ? -6.173 -10.037 -6.866 1.00 82.56 92 ARG A N 1
ATOM 686 C CA . ARG A 1 92 ? -6.377 -8.581 -6.759 1.00 82.56 92 ARG A CA 1
ATOM 687 C C . ARG A 1 92 ? -7.266 -8.223 -5.569 1.00 82.56 92 ARG A C 1
ATOM 689 O O . ARG A 1 92 ? -7.039 -7.194 -4.936 1.00 82.56 92 ARG A O 1
ATOM 696 N N . TYR A 1 93 ? -8.263 -9.055 -5.265 1.00 78.06 93 TYR A N 1
ATOM 697 C CA . TYR A 1 93 ? -9.118 -8.866 -4.094 1.00 78.06 93 TYR A CA 1
ATOM 698 C C . TYR A 1 93 ? -8.331 -9.021 -2.787 1.00 78.06 93 TYR A C 1
ATOM 700 O O . TYR A 1 93 ? -8.448 -8.161 -1.917 1.00 78.06 93 TYR A O 1
ATOM 708 N N . THR A 1 94 ? -7.490 -10.052 -2.668 1.00 80.25 94 THR A N 1
ATOM 709 C CA . THR A 1 94 ? -6.612 -10.237 -1.500 1.00 80.25 94 THR A CA 1
ATOM 710 C C . THR A 1 94 ? -5.672 -9.046 -1.323 1.00 80.25 94 THR A C 1
ATOM 712 O O . THR A 1 94 ? -5.690 -8.415 -0.270 1.00 80.25 94 THR A O 1
ATOM 715 N N . ILE A 1 95 ? -4.969 -8.636 -2.388 1.00 87.31 95 ILE A N 1
ATOM 716 C CA . ILE A 1 95 ? -4.074 -7.465 -2.356 1.00 87.31 95 ILE A CA 1
ATOM 717 C C . ILE A 1 95 ? -4.817 -6.210 -1.893 1.00 87.31 95 ILE A C 1
ATOM 719 O O . ILE A 1 95 ? -4.304 -5.452 -1.070 1.00 87.31 95 ILE A O 1
ATOM 723 N N . PHE A 1 96 ? -6.027 -5.987 -2.414 1.00 86.00 96 PHE A N 1
ATOM 724 C CA . PHE A 1 96 ? -6.853 -4.846 -2.039 1.00 86.00 96 PHE A CA 1
ATOM 725 C C . PHE A 1 96 ? -7.215 -4.865 -0.550 1.00 86.00 96 PHE A C 1
ATOM 727 O O . PHE A 1 96 ? -7.077 -3.839 0.114 1.00 86.00 96 PHE A O 1
ATOM 734 N N . MET A 1 97 ? -7.669 -6.004 -0.021 1.00 81.44 97 MET A N 1
ATOM 735 C CA . MET A 1 97 ? -8.066 -6.119 1.385 1.00 81.44 97 MET A CA 1
ATOM 736 C C . MET A 1 97 ? -6.865 -5.947 2.318 1.00 81.44 97 MET A C 1
ATOM 738 O O . MET A 1 97 ? -6.961 -5.220 3.312 1.00 81.44 97 MET A O 1
ATOM 742 N N . ASP A 1 98 ? -5.725 -6.532 1.956 1.00 86.50 98 ASP A N 1
ATOM 743 C CA . ASP A 1 98 ? -4.504 -6.447 2.747 1.00 86.50 98 ASP A CA 1
ATOM 744 C C . ASP A 1 98 ? -3.973 -5.022 2.768 1.00 86.50 98 ASP A C 1
ATOM 746 O O . ASP A 1 98 ? -3.806 -4.452 3.846 1.00 86.50 98 ASP A O 1
ATOM 750 N N . VAL A 1 99 ? -3.794 -4.379 1.609 1.00 92.06 99 VAL A N 1
ATOM 751 C CA . VAL A 1 99 ? -3.276 -3.004 1.573 1.00 92.06 99 VAL A CA 1
ATOM 752 C C . VAL A 1 99 ? -4.204 -2.023 2.301 1.00 92.06 99 VAL A C 1
ATOM 754 O O . VAL A 1 99 ? -3.722 -1.114 2.976 1.00 92.06 99 VAL A O 1
ATOM 757 N N . PHE A 1 100 ? -5.527 -2.227 2.242 1.00 85.88 100 PHE A N 1
ATOM 758 C CA . PHE A 1 100 ? -6.481 -1.412 2.997 1.00 85.88 100 PHE A CA 1
ATOM 759 C C . PHE A 1 100 ? -6.321 -1.565 4.508 1.00 85.88 100 PHE A C 1
ATOM 761 O O . PHE A 1 100 ? -6.454 -0.585 5.241 1.00 85.88 100 PHE A O 1
ATOM 768 N N . SER A 1 101 ? -6.042 -2.781 4.982 1.00 85.44 101 SER A N 1
ATOM 769 C CA . SER A 1 101 ? -5.814 -3.042 6.407 1.00 85.44 101 SER A CA 1
ATOM 770 C C . SER A 1 101 ? -4.533 -2.385 6.935 1.00 85.44 101 SER A C 1
ATOM 772 O O . SER A 1 101 ? -4.413 -2.1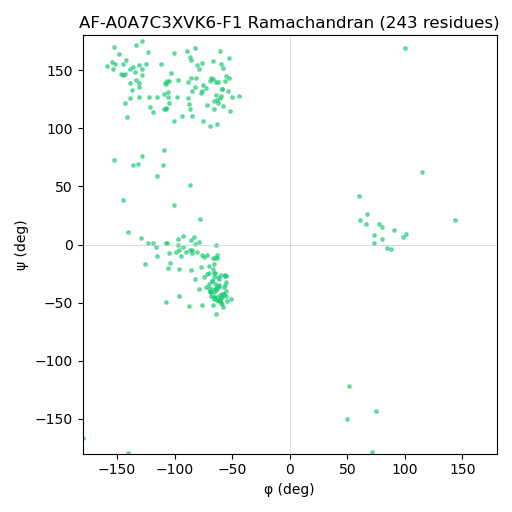34 8.133 1.00 85.44 101 SER A O 1
ATOM 774 N N . LEU A 1 102 ? -3.600 -2.066 6.034 1.00 90.94 102 LEU A N 1
ATOM 775 C CA . LEU A 1 102 ? -2.295 -1.491 6.347 1.00 90.94 102 LEU A CA 1
ATOM 776 C C . LEU A 1 102 ? -2.267 0.039 6.312 1.00 90.94 102 LEU A C 1
ATOM 778 O O . LEU A 1 102 ? -1.220 0.621 6.613 1.00 90.94 102 LEU A O 1
ATOM 782 N N . LEU A 1 103 ? -3.376 0.698 5.962 1.00 90.50 103 LEU A N 1
ATOM 783 C CA . LEU A 1 103 ? -3.463 2.158 5.948 1.00 90.50 103 LEU A CA 1
ATOM 784 C C . LEU A 1 103 ? -3.050 2.748 7.306 1.00 90.50 103 LEU A C 1
ATOM 786 O O . LEU A 1 103 ? -3.490 2.301 8.365 1.00 90.50 103 LEU A O 1
ATOM 790 N N . GLY A 1 104 ? -2.186 3.762 7.267 1.00 89.88 104 GLY A N 1
ATOM 791 C CA . GLY A 1 104 ? -1.590 4.391 8.446 1.00 89.88 104 GLY A CA 1
ATOM 792 C C . GLY A 1 104 ? -0.295 3.738 8.943 1.00 89.88 104 GLY A C 1
ATOM 793 O O . GLY A 1 104 ? 0.331 4.269 9.859 1.00 89.88 104 GLY A O 1
ATOM 794 N N . THR A 1 105 ? 0.156 2.630 8.344 1.00 93.25 105 THR A N 1
ATOM 795 C CA . THR A 1 105 ? 1.477 2.052 8.650 1.00 93.25 105 THR A CA 1
ATOM 796 C C . THR A 1 105 ? 2.579 3.067 8.313 1.00 93.25 105 THR A C 1
ATOM 798 O O . THR A 1 105 ? 2.628 3.532 7.173 1.00 93.25 105 THR A O 1
ATOM 801 N N . PRO A 1 106 ? 3.492 3.416 9.240 1.00 96.62 106 PRO A N 1
ATOM 802 C CA . PRO A 1 106 ? 4.553 4.382 8.963 1.00 96.62 106 PRO A CA 1
ATOM 803 C C . PRO A 1 106 ? 5.476 3.960 7.814 1.00 96.62 106 PRO A C 1
ATOM 805 O O . PRO A 1 106 ? 5.667 2.776 7.539 1.00 96.62 106 PRO A O 1
ATOM 808 N N . TYR A 1 107 ? 6.111 4.932 7.162 1.00 97.00 107 TYR A N 1
ATOM 809 C CA . TYR A 1 107 ? 7.158 4.638 6.187 1.00 97.00 107 TYR A CA 1
ATOM 810 C C . TYR A 1 107 ? 8.501 4.396 6.871 1.00 97.00 107 TYR A C 1
ATOM 812 O O . TYR A 1 107 ? 8.934 5.194 7.703 1.00 97.00 107 TYR A O 1
ATOM 820 N N . PHE A 1 108 ? 9.214 3.361 6.434 1.00 96.06 108 PHE A N 1
ATOM 821 C CA . PHE A 1 108 ? 10.587 3.105 6.855 1.00 96.06 108 PHE A CA 1
ATOM 822 C C . PHE A 1 108 ? 11.421 2.555 5.710 1.00 96.06 108 PHE A C 1
ATOM 824 O O . PHE A 1 108 ? 11.102 1.515 5.142 1.00 96.06 108 PHE A O 1
ATOM 831 N N . TYR A 1 109 ? 12.512 3.243 5.372 1.00 93.56 109 TYR A N 1
ATOM 832 C CA . TYR A 1 109 ? 13.390 2.830 4.280 1.00 93.56 109 TYR A CA 1
ATOM 833 C C . TYR A 1 109 ? 14.038 1.471 4.575 1.00 93.56 109 TYR A C 1
ATOM 835 O O . TYR A 1 109 ? 14.709 1.305 5.590 1.00 93.56 109 TYR A O 1
ATOM 843 N N . GLY A 1 110 ? 13.870 0.510 3.666 1.00 92.19 110 GLY A N 1
ATOM 844 C CA . GLY A 1 110 ? 14.322 -0.865 3.858 1.00 92.19 110 GLY A CA 1
ATOM 845 C C . GLY A 1 110 ? 13.338 -1.750 4.628 1.00 92.19 110 GLY A C 1
ATOM 846 O O . GLY A 1 110 ? 13.610 -2.941 4.762 1.00 92.19 110 GLY A O 1
ATOM 847 N N . GLY A 1 111 ? 12.212 -1.214 5.114 1.00 94.88 111 GLY A N 1
ATOM 848 C CA . GLY A 1 111 ? 11.197 -1.978 5.836 1.00 94.88 111 GLY A CA 1
ATOM 849 C C . GLY A 1 111 ? 10.523 -3.006 4.929 1.00 94.88 111 GLY A C 1
ATOM 850 O O . GLY A 1 111 ? 9.993 -2.651 3.878 1.00 94.88 111 GLY A O 1
ATOM 851 N N . LYS A 1 112 ? 10.572 -4.283 5.323 1.00 93.75 112 LYS A N 1
ATOM 852 C CA . LYS A 1 112 ? 10.093 -5.425 4.514 1.00 93.75 112 LYS A CA 1
ATOM 853 C C . LYS A 1 112 ? 8.762 -5.999 4.972 1.00 93.75 112 LYS A C 1
ATOM 855 O O . LYS A 1 112 ? 8.133 -6.734 4.224 1.00 93.75 112 LYS A O 1
ATOM 860 N N . TYR A 1 113 ? 8.357 -5.658 6.188 1.00 92.25 113 TYR A N 1
ATOM 861 C CA . TYR A 1 113 ? 7.141 -6.140 6.815 1.00 92.25 113 TYR A CA 1
ATOM 862 C C . TYR A 1 113 ? 6.364 -4.940 7.374 1.00 92.25 113 TYR A C 1
ATOM 864 O O . TYR A 1 113 ? 6.960 -4.155 8.119 1.00 92.25 113 TYR A O 1
ATOM 872 N N . PRO A 1 114 ? 5.073 -4.772 7.041 1.00 91.38 114 PRO A N 1
ATOM 873 C CA . PRO A 1 114 ? 4.240 -3.711 7.599 1.00 91.38 114 PRO A CA 1
ATOM 874 C C . PRO A 1 114 ? 4.171 -3.774 9.125 1.00 91.38 114 PRO A C 1
ATOM 876 O O . PRO A 1 114 ? 3.727 -4.756 9.713 1.00 91.38 114 PRO A O 1
ATOM 879 N N . SER A 1 115 ? 4.630 -2.714 9.786 1.00 90.88 115 SER A N 1
ATOM 880 C CA . SER A 1 115 ? 4.657 -2.622 11.245 1.00 90.88 115 SER A CA 1
ATOM 881 C C . SER A 1 115 ? 4.189 -1.243 11.697 1.00 90.88 115 SER A C 1
ATOM 883 O O . SER A 1 115 ? 4.718 -0.248 11.201 1.00 90.88 115 SER A O 1
ATOM 885 N N . PRO A 1 116 ? 3.291 -1.146 12.693 1.00 82.00 116 PRO A N 1
ATOM 886 C CA . PRO A 1 116 ? 2.839 0.144 13.210 1.00 82.00 116 PRO A CA 1
ATOM 887 C C . PRO A 1 116 ? 3.953 0.944 13.908 1.00 82.00 116 PRO A C 1
ATOM 889 O O . PRO A 1 116 ? 3.798 2.142 14.110 1.00 82.00 116 PRO A O 1
ATOM 892 N N . ILE A 1 117 ? 5.066 0.299 14.282 1.00 81.06 117 ILE A N 1
ATOM 893 C CA . ILE A 1 117 ? 6.203 0.942 14.961 1.00 81.06 117 ILE A CA 1
ATOM 894 C C . ILE A 1 117 ? 7.389 1.087 14.010 1.00 81.06 117 ILE A C 1
ATOM 896 O O . ILE A 1 117 ? 7.982 2.158 13.920 1.00 81.06 117 ILE A O 1
ATOM 900 N N . LEU A 1 118 ? 7.754 0.002 13.321 1.00 89.38 118 LEU A N 1
ATOM 901 C CA . LEU A 1 118 ? 8.951 -0.018 12.481 1.00 89.38 118 LEU A CA 1
ATOM 902 C C . LEU A 1 118 ? 8.694 0.506 11.075 1.00 89.38 118 LEU A C 1
ATOM 904 O O . LEU A 1 118 ? 9.646 0.929 10.442 1.00 89.38 118 LEU A O 1
ATOM 908 N N . GLY A 1 119 ? 7.449 0.490 10.600 1.00 92.88 119 GLY A N 1
ATOM 909 C CA . GLY A 1 119 ? 7.082 0.914 9.258 1.00 92.88 119 GLY A CA 1
ATOM 910 C C . GLY A 1 119 ? 7.517 -0.034 8.137 1.00 92.88 119 GLY A C 1
ATOM 911 O O . GLY A 1 119 ? 8.104 -1.092 8.360 1.00 92.88 119 GLY A O 1
ATOM 912 N N . VAL A 1 120 ? 7.211 0.361 6.903 1.00 97.62 120 VAL A N 1
ATOM 913 C CA . VAL A 1 120 ? 7.505 -0.398 5.677 1.00 97.62 120 VAL A CA 1
ATOM 914 C C . VAL A 1 120 ? 7.998 0.525 4.562 1.00 97.62 120 VAL A C 1
ATOM 916 O O . VAL A 1 120 ? 7.655 1.709 4.537 1.00 97.62 120 VAL A O 1
ATOM 919 N N . ASP A 1 121 ? 8.825 0.014 3.644 1.00 97.56 121 ASP A N 1
ATOM 920 C CA . ASP A 1 121 ? 9.198 0.743 2.427 1.00 97.56 121 ASP A CA 1
ATOM 921 C C . ASP A 1 121 ? 8.213 0.466 1.279 1.00 97.56 121 ASP A C 1
ATOM 923 O O . ASP A 1 121 ? 7.408 -0.460 1.331 1.00 97.56 121 ASP A O 1
ATOM 927 N N . CYS A 1 122 ? 8.272 1.275 0.221 1.00 97.69 122 CYS A N 1
ATOM 928 C CA . CYS A 1 122 ? 7.383 1.148 -0.938 1.00 97.69 122 CYS A CA 1
ATOM 929 C C . CYS A 1 122 ? 7.389 -0.249 -1.581 1.00 97.69 122 CYS A C 1
ATOM 931 O O . CYS A 1 122 ? 6.338 -0.846 -1.793 1.00 97.69 122 CYS A O 1
ATOM 933 N N . SER A 1 123 ? 8.574 -0.802 -1.838 1.00 97.94 123 SER A N 1
ATOM 934 C CA . SER A 1 123 ? 8.738 -2.123 -2.445 1.00 97.94 123 SER A CA 1
ATOM 935 C C . SER A 1 123 ? 8.440 -3.269 -1.478 1.00 97.94 123 SER A C 1
ATOM 937 O O . SER A 1 123 ? 8.006 -4.335 -1.909 1.00 97.94 123 SER A O 1
ATOM 939 N N . GLY A 1 124 ? 8.641 -3.053 -0.177 1.00 98.06 124 GLY A N 1
ATOM 940 C CA . GLY A 1 124 ? 8.301 -3.970 0.903 1.00 98.06 124 GLY A CA 1
ATOM 941 C C . GLY A 1 124 ? 6.794 -4.093 1.079 1.00 98.06 124 GLY A C 1
ATOM 942 O O . GLY A 1 124 ? 6.311 -5.208 1.221 1.00 98.06 124 GLY A O 1
ATOM 943 N N . LEU A 1 125 ? 6.049 -2.984 0.968 1.00 98.50 125 LEU A N 1
ATOM 944 C CA . LEU A 1 125 ? 4.585 -3.005 0.945 1.00 98.50 125 LEU A CA 1
ATOM 945 C C . LEU A 1 125 ? 4.081 -3.860 -0.219 1.00 98.50 125 LEU A C 1
ATOM 947 O O . LEU A 1 125 ? 3.290 -4.767 0.007 1.00 98.50 125 LEU A O 1
ATOM 951 N N . VAL A 1 126 ? 4.576 -3.607 -1.439 1.00 98.38 126 VAL A N 1
ATOM 952 C CA . VAL A 1 126 ? 4.203 -4.386 -2.633 1.00 98.38 126 VAL A CA 1
ATOM 953 C C . VAL A 1 126 ? 4.570 -5.860 -2.467 1.00 98.38 126 VAL A C 1
ATOM 955 O O . VAL A 1 126 ? 3.718 -6.711 -2.686 1.00 98.38 126 VAL A O 1
ATOM 958 N N . SER A 1 127 ? 5.801 -6.162 -2.031 1.00 97.88 127 SER A N 1
ATOM 959 C CA . SER A 1 127 ? 6.252 -7.544 -1.789 1.00 97.88 127 SER A CA 1
ATOM 960 C C . SER A 1 127 ? 5.348 -8.262 -0.787 1.00 97.88 127 SER A C 1
ATOM 962 O O . SER A 1 127 ? 5.006 -9.418 -0.986 1.00 97.88 127 SER A O 1
ATOM 964 N N . TYR A 1 128 ? 4.957 -7.578 0.291 1.00 96.06 128 TYR A N 1
ATOM 965 C CA . TYR A 1 128 ? 4.094 -8.140 1.322 1.00 96.06 128 TYR A CA 1
ATOM 966 C C . TYR A 1 128 ? 2.705 -8.472 0.766 1.00 96.06 128 TYR A C 1
ATOM 968 O O . TYR A 1 128 ? 2.337 -9.639 0.738 1.00 96.06 128 TYR A O 1
ATOM 976 N N . VAL A 1 129 ? 1.968 -7.482 0.249 1.00 96.12 129 VAL A N 1
ATOM 977 C CA . VAL A 1 129 ? 0.564 -7.694 -0.159 1.00 96.12 129 VAL A CA 1
ATOM 978 C C . VAL A 1 129 ? 0.424 -8.629 -1.363 1.00 96.12 129 VAL A C 1
ATOM 980 O O . VAL A 1 129 ? -0.556 -9.358 -1.462 1.00 96.12 129 VAL A O 1
ATOM 983 N N . TYR A 1 130 ? 1.403 -8.651 -2.275 1.00 94.19 130 TYR A N 1
ATOM 984 C CA . TYR A 1 130 ? 1.403 -9.618 -3.375 1.00 94.19 130 TYR A CA 1
ATOM 985 C C . TYR A 1 130 ? 1.737 -11.035 -2.893 1.00 94.19 130 TYR A C 1
ATOM 987 O O . TYR A 1 130 ? 1.132 -11.985 -3.384 1.00 94.19 130 TYR A O 1
ATOM 995 N N . SER A 1 131 ? 2.641 -11.191 -1.921 1.00 89.88 131 SER A N 1
ATOM 996 C CA . SER A 1 131 ? 2.971 -12.501 -1.341 1.00 89.88 131 SER A CA 1
ATOM 997 C C . SER A 1 131 ? 1.804 -13.088 -0.538 1.00 89.88 131 SER A C 1
ATOM 999 O O . SER A 1 131 ? 1.518 -14.275 -0.677 1.00 89.88 131 SER A O 1
ATOM 1001 N N . GLU A 1 132 ? 1.049 -12.267 0.201 1.00 85.56 132 GLU A N 1
ATOM 1002 C CA . GLU A 1 132 ? -0.190 -12.704 0.875 1.00 85.56 132 GLU A CA 1
ATOM 1003 C C . GLU A 1 132 ? -1.253 -13.198 -0.128 1.00 85.56 132 GLU A C 1
ATOM 1005 O O . GLU A 1 132 ? -2.006 -14.132 0.148 1.00 85.56 132 GLU A O 1
ATOM 1010 N N . ALA A 1 133 ? -1.254 -12.651 -1.348 1.00 80.94 133 ALA A N 1
ATOM 1011 C CA . ALA A 1 133 ? -2.068 -13.137 -2.461 1.00 80.94 133 ALA A CA 1
ATOM 1012 C C . ALA A 1 133 ? -1.455 -14.326 -3.232 1.00 80.94 133 ALA A C 1
ATOM 1014 O O . ALA A 1 133 ? -1.997 -14.733 -4.260 1.00 80.94 133 ALA A O 1
ATOM 1015 N N . GLY A 1 134 ? -0.337 -14.891 -2.764 1.00 81.94 134 GLY A N 1
ATOM 1016 C CA . GLY A 1 134 ? 0.353 -16.027 -3.384 1.00 81.94 134 GLY A CA 1
ATOM 1017 C C . GLY A 1 134 ? 1.243 -15.671 -4.582 1.00 81.94 134 GLY A C 1
ATOM 1018 O O . GLY A 1 134 ? 1.633 -16.560 -5.342 1.00 81.94 134 GLY A O 1
ATOM 1019 N N . ILE A 1 135 ? 1.566 -14.390 -4.783 1.00 86.38 135 ILE A N 1
ATOM 1020 C CA . ILE A 1 135 ? 2.363 -13.879 -5.907 1.00 86.38 135 ILE A CA 1
ATOM 1021 C C . ILE A 1 135 ? 3.747 -13.435 -5.411 1.00 86.38 135 ILE A C 1
ATOM 1023 O O . ILE A 1 135 ? 4.046 -12.255 -5.244 1.00 86.38 135 ILE A O 1
ATOM 1027 N N . ASP A 1 136 ? 4.647 -14.400 -5.249 1.00 90.19 136 ASP A N 1
ATOM 1028 C CA . ASP A 1 136 ? 5.983 -14.155 -4.681 1.00 90.19 136 ASP A CA 1
ATOM 1029 C C . ASP A 1 136 ? 7.005 -13.585 -5.687 1.00 90.19 136 ASP A C 1
ATOM 1031 O O . ASP A 1 136 ? 8.132 -13.230 -5.331 1.00 90.19 136 ASP A O 1
ATOM 1035 N N . VAL A 1 137 ? 6.649 -13.483 -6.972 1.00 90.06 137 VAL A N 1
ATOM 1036 C CA . VAL A 1 137 ? 7.573 -13.064 -8.048 1.00 90.06 137 VAL A CA 1
ATOM 1037 C C . VAL A 1 137 ? 8.054 -11.614 -7.912 1.00 90.06 137 VAL A C 1
ATOM 1039 O O . VAL A 1 137 ? 9.154 -11.281 -8.374 1.00 90.06 137 VAL A O 1
ATOM 1042 N N . LEU A 1 138 ? 7.274 -10.774 -7.223 1.00 95.75 138 LEU A N 1
ATOM 1043 C CA . LEU A 1 138 ? 7.625 -9.396 -6.861 1.00 95.75 138 LEU A CA 1
ATOM 1044 C C . LEU A 1 138 ? 8.433 -9.303 -5.555 1.00 95.75 138 LEU A C 1
ATOM 1046 O O . LEU A 1 138 ? 8.806 -8.207 -5.140 1.00 95.75 138 LEU A O 1
ATOM 1050 N N . GLY A 1 139 ? 8.784 -10.443 -4.962 1.00 96.00 139 GLY A N 1
ATOM 1051 C CA . GLY A 1 139 ? 9.474 -10.547 -3.685 1.00 96.00 139 GLY A CA 1
ATOM 1052 C C . GLY A 1 139 ? 8.522 -10.864 -2.540 1.00 96.00 139 GLY A C 1
ATOM 1053 O O . GLY A 1 139 ? 7.307 -10.785 -2.673 1.00 96.00 139 GLY A O 1
ATOM 1054 N N . THR A 1 140 ? 9.109 -11.201 -1.399 1.00 95.25 140 THR A N 1
ATOM 1055 C CA . THR A 1 140 ? 8.406 -11.465 -0.136 1.00 95.25 140 THR A CA 1
ATOM 1056 C C . THR A 1 140 ? 9.125 -10.729 0.999 1.00 95.25 140 THR A C 1
ATOM 1058 O O . THR A 1 140 ? 10.243 -10.241 0.791 1.00 95.25 140 THR A O 1
ATOM 1061 N N . PRO A 1 141 ? 8.575 -10.675 2.226 1.00 90.75 141 PRO A N 1
ATOM 1062 C CA . PRO A 1 141 ? 9.306 -10.125 3.372 1.00 90.75 141 PRO A CA 1
ATOM 1063 C C . PRO A 1 141 ? 10.669 -10.797 3.619 1.00 90.75 141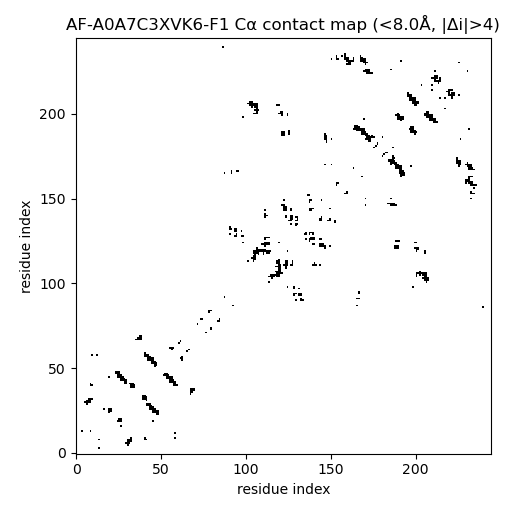 PRO A C 1
ATOM 1065 O O . PRO A 1 141 ? 11.593 -10.160 4.126 1.00 90.75 141 PRO A O 1
ATOM 1068 N N . TRP A 1 142 ? 10.810 -12.066 3.221 1.00 92.19 142 TRP A N 1
ATOM 1069 C CA . TRP A 1 142 ? 12.006 -12.892 3.420 1.00 92.19 142 TRP A CA 1
ATOM 1070 C C . TRP A 1 142 ? 12.942 -12.922 2.204 1.00 92.19 142 TRP A C 1
ATOM 1072 O O . TRP A 1 142 ? 14.130 -13.209 2.345 1.00 92.19 142 TRP A O 1
ATOM 1082 N N . SER A 1 143 ? 12.428 -12.604 1.014 1.00 93.94 143 SER A N 1
ATOM 1083 C CA . SER A 1 143 ? 13.193 -12.460 -0.229 1.00 93.94 143 SER A CA 1
ATOM 1084 C C . SER A 1 143 ? 12.801 -11.151 -0.928 1.00 93.94 143 SER A C 1
ATOM 1086 O O . SER A 1 143 ? 12.093 -11.160 -1.940 1.00 93.94 143 SER A O 1
ATOM 1088 N N . PRO A 1 144 ? 13.176 -9.995 -0.353 1.00 89.81 144 PRO A N 1
ATOM 1089 C CA . PRO A 1 144 ? 12.648 -8.719 -0.801 1.00 89.81 144 PRO A CA 1
ATOM 1090 C C . PRO A 1 144 ? 13.282 -8.286 -2.119 1.00 89.81 144 PRO A C 1
ATOM 1092 O O . PRO A 1 144 ? 14.504 -8.325 -2.283 1.00 89.81 144 PRO A O 1
ATOM 1095 N N . LYS A 1 145 ? 12.452 -7.774 -3.025 1.00 96.94 145 LYS A N 1
ATOM 1096 C CA . LYS A 1 145 ? 12.904 -7.065 -4.223 1.00 96.94 145 LYS A CA 1
ATOM 1097 C C . LYS A 1 145 ? 12.734 -5.570 -4.022 1.00 96.94 145 LYS A C 1
ATOM 1099 O O . LYS A 1 145 ? 11.840 -5.127 -3.308 1.00 96.94 145 LYS A O 1
ATOM 1104 N N . ASN A 1 146 ? 13.626 -4.785 -4.612 1.00 96.81 146 ASN A N 1
ATOM 1105 C CA . ASN A 1 146 ? 13.440 -3.339 -4.683 1.00 96.81 146 ASN A CA 1
ATOM 1106 C C . ASN A 1 146 ? 12.517 -2.964 -5.861 1.00 96.81 146 ASN A C 1
ATOM 1108 O O . ASN A 1 146 ? 12.210 -3.806 -6.703 1.00 96.81 146 ASN A O 1
ATOM 1112 N N . ALA A 1 147 ? 12.084 -1.701 -5.921 1.00 97.31 147 ALA A N 1
ATOM 1113 C CA . ALA A 1 147 ? 11.154 -1.216 -6.946 1.00 97.31 147 ALA A CA 1
ATOM 1114 C C . ALA A 1 147 ? 11.659 -1.427 -8.391 1.00 97.31 147 ALA A C 1
ATOM 1116 O O . ALA A 1 147 ? 10.873 -1.779 -9.266 1.00 97.31 147 ALA A O 1
ATOM 1117 N N . ASP A 1 148 ? 12.966 -1.278 -8.621 1.00 96.69 148 ASP A N 1
ATOM 1118 C CA . ASP A 1 148 ? 13.625 -1.503 -9.918 1.00 96.69 148 ASP A CA 1
ATOM 1119 C C . ASP A 1 148 ? 13.547 -2.975 -10.331 1.00 96.69 148 ASP A C 1
ATOM 1121 O O . ASP A 1 148 ? 13.077 -3.302 -11.411 1.00 96.69 148 ASP A O 1
ATOM 1125 N N . GLN A 1 149 ? 13.866 -3.889 -9.413 1.00 97.62 149 GLN A N 1
ATOM 1126 C CA . GLN A 1 149 ? 13.766 -5.333 -9.655 1.00 97.62 149 GLN A CA 1
ATOM 1127 C C . GLN A 1 149 ? 12.321 -5.809 -9.881 1.00 97.62 149 GLN A C 1
ATOM 1129 O O . GLN A 1 149 ? 12.095 -6.767 -10.620 1.00 97.62 149 GLN A O 1
ATOM 1134 N N . GLN A 1 150 ? 11.345 -5.184 -9.215 1.00 98.19 150 GLN A N 1
ATOM 1135 C CA . GLN A 1 150 ? 9.921 -5.460 -9.432 1.00 98.19 150 GLN A CA 1
ATOM 1136 C C . GLN A 1 150 ? 9.481 -4.989 -10.823 1.00 98.19 150 GLN A C 1
ATOM 1138 O O . GLN A 1 150 ? 8.819 -5.740 -11.539 1.00 98.19 150 GLN A O 1
ATOM 1143 N N . HIS A 1 151 ? 9.901 -3.790 -11.230 1.00 97.31 151 HIS A N 1
ATOM 1144 C CA . HIS A 1 151 ? 9.679 -3.272 -12.577 1.00 97.31 151 HIS A CA 1
ATOM 1145 C C . HIS A 1 151 ? 10.335 -4.151 -13.653 1.00 97.31 151 HIS A C 1
ATOM 1147 O O . HIS A 1 151 ? 9.661 -4.544 -14.603 1.00 97.31 151 HIS A O 1
ATOM 1153 N N . ASP A 1 152 ? 11.604 -4.535 -13.483 1.00 96.44 152 ASP A N 1
ATOM 1154 C CA . ASP A 1 152 ? 12.333 -5.405 -14.416 1.00 96.44 152 ASP A CA 1
ATOM 1155 C C . ASP A 1 152 ? 11.602 -6.729 -14.652 1.00 96.44 152 ASP A C 1
ATOM 1157 O O . ASP A 1 152 ? 11.513 -7.207 -15.785 1.00 96.44 152 ASP A O 1
ATOM 1161 N N . TYR A 1 153 ? 11.029 -7.310 -13.592 1.00 96.00 153 TYR A N 1
ATOM 1162 C CA . TYR A 1 153 ? 10.220 -8.516 -13.721 1.00 96.00 153 TYR A CA 1
ATOM 1163 C C . TYR A 1 153 ? 8.975 -8.270 -14.579 1.00 96.00 153 TYR A C 1
ATOM 1165 O O . TYR A 1 153 ? 8.719 -9.033 -15.511 1.00 96.00 153 TYR A O 1
ATOM 1173 N N . VAL A 1 154 ? 8.232 -7.192 -14.320 1.00 95.81 154 VAL A N 1
ATOM 1174 C CA . VAL A 1 154 ? 7.048 -6.843 -15.118 1.00 95.81 154 VAL A CA 1
ATOM 1175 C C . VAL A 1 154 ? 7.407 -6.633 -16.590 1.00 95.81 154 VAL A C 1
ATOM 1177 O O . VAL A 1 154 ? 6.709 -7.141 -17.469 1.00 95.81 154 VAL A O 1
ATOM 1180 N N . VAL A 1 155 ? 8.517 -5.949 -16.878 1.00 94.50 155 VAL A N 1
ATOM 1181 C CA . VAL A 1 155 ? 9.026 -5.794 -18.249 1.00 94.50 155 VAL A CA 1
ATOM 1182 C C . VAL A 1 155 ? 9.339 -7.159 -18.867 1.00 94.50 155 VAL A C 1
ATOM 1184 O O . VAL A 1 155 ? 8.939 -7.420 -20.000 1.00 94.50 155 VAL A O 1
ATOM 1187 N N . SER A 1 156 ? 9.998 -8.053 -18.123 1.00 93.81 156 SER A N 1
ATOM 1188 C CA . SER A 1 156 ? 10.423 -9.368 -18.624 1.00 93.81 156 SER A CA 1
ATOM 1189 C C . SER A 1 156 ? 9.266 -10.274 -19.057 1.00 93.81 156 SER A C 1
ATOM 1191 O O . SER A 1 156 ? 9.438 -11.101 -19.951 1.00 93.81 156 SER A O 1
ATOM 1193 N N . ILE A 1 157 ? 8.084 -10.091 -18.463 1.00 90.06 157 ILE A N 1
ATOM 1194 C CA . ILE A 1 157 ? 6.867 -10.842 -18.798 1.00 90.06 157 ILE A CA 1
ATOM 1195 C C . ILE A 1 157 ? 5.946 -10.093 -19.776 1.00 90.06 157 ILE A C 1
ATOM 1197 O O . ILE A 1 157 ? 4.841 -10.556 -20.047 1.00 90.06 157 ILE A O 1
ATOM 1201 N N . GLY A 1 158 ? 6.359 -8.926 -20.291 1.00 90.06 158 GLY A N 1
ATOM 1202 C CA . GLY A 1 158 ? 5.520 -8.092 -21.159 1.00 90.06 158 GLY A CA 1
ATOM 1203 C C . GLY A 1 158 ? 4.302 -7.489 -20.446 1.00 90.06 158 GLY A C 1
ATOM 1204 O O . GLY A 1 158 ? 3.286 -7.218 -21.081 1.00 90.06 158 GLY A O 1
ATOM 1205 N N . GLY A 1 159 ? 4.388 -7.301 -19.127 1.00 89.44 159 GLY A N 1
ATOM 1206 C CA . GLY A 1 159 ? 3.285 -6.872 -18.264 1.00 89.44 159 GLY A CA 1
ATOM 1207 C C . GLY A 1 159 ? 3.026 -5.363 -18.240 1.00 89.44 159 GLY A C 1
ATOM 1208 O O . GLY A 1 159 ? 2.131 -4.908 -17.532 1.00 89.44 159 GLY A O 1
ATOM 1209 N N . ILE A 1 160 ? 3.797 -4.571 -18.985 1.00 94.56 160 ILE A N 1
ATOM 1210 C CA . ILE A 1 160 ? 3.595 -3.121 -19.089 1.00 94.56 160 ILE A CA 1
ATOM 1211 C C . ILE A 1 160 ? 2.245 -2.814 -19.751 1.00 94.56 160 ILE A C 1
ATOM 1213 O O . ILE A 1 160 ? 1.824 -3.490 -20.694 1.00 94.56 160 ILE A O 1
ATOM 1217 N N . THR A 1 161 ? 1.544 -1.802 -19.239 1.00 89.81 161 THR A N 1
ATOM 1218 C CA . THR A 1 161 ? 0.200 -1.436 -19.702 1.00 89.81 161 THR A CA 1
ATOM 1219 C C . THR A 1 161 ? -0.032 0.073 -19.653 1.00 89.81 161 THR A C 1
ATOM 1221 O O . THR A 1 161 ? 0.430 0.742 -18.737 1.00 89.81 161 THR A O 1
ATOM 1224 N N . ASP A 1 162 ? -0.810 0.594 -20.603 1.00 89.94 162 ASP A N 1
ATOM 1225 C CA . ASP A 1 162 ? -1.325 1.975 -20.588 1.00 89.94 162 ASP A CA 1
ATOM 1226 C C . ASP A 1 162 ? -2.760 2.053 -20.037 1.00 89.94 162 ASP A C 1
ATOM 1228 O O . ASP A 1 162 ? -3.373 3.116 -19.961 1.00 89.94 162 ASP A O 1
ATOM 1232 N N . SER A 1 163 ? -3.333 0.906 -19.671 1.00 88.06 163 SER A N 1
ATOM 1233 C CA . SER A 1 163 ? -4.678 0.778 -19.109 1.00 88.06 163 SER A CA 1
ATOM 1234 C C . SER A 1 163 ? -4.592 -0.031 -17.816 1.00 88.06 163 SER A C 1
ATOM 1236 O O . SER A 1 163 ? -4.866 -1.235 -17.837 1.00 88.06 163 SER A O 1
ATOM 1238 N N . PRO A 1 164 ? -4.111 0.581 -16.718 1.00 90.19 164 PRO A N 1
ATOM 1239 C CA . PRO A 1 164 ? -3.972 -0.110 -15.446 1.00 90.19 164 PRO A CA 1
ATOM 1240 C C . PRO A 1 164 ? -5.339 -0.484 -14.869 1.00 90.19 164 PRO A C 1
ATOM 1242 O O . PRO A 1 164 ? -6.306 0.275 -14.954 1.00 90.19 164 PRO A O 1
ATOM 1245 N N . GLN A 1 165 ? -5.399 -1.657 -14.253 1.00 88.38 165 GLN A N 1
ATOM 1246 C CA . GLN A 1 165 ? -6.528 -2.120 -13.455 1.00 88.38 165 GLN A CA 1
ATOM 1247 C C . GLN A 1 165 ? -6.238 -1.946 -11.962 1.00 88.38 165 GLN A C 1
ATOM 1249 O O . GLN A 1 165 ? -5.095 -1.762 -11.544 1.00 88.38 165 GLN A O 1
ATOM 1254 N N . LEU A 1 166 ? -7.283 -2.032 -11.139 1.00 85.75 166 LEU A N 1
ATOM 1255 C CA . LEU A 1 166 ? -7.173 -1.947 -9.684 1.00 85.75 166 LEU A CA 1
ATOM 1256 C C . LEU A 1 166 ? -6.088 -2.898 -9.147 1.00 85.75 166 LEU A C 1
ATOM 1258 O O . LEU A 1 166 ? -6.141 -4.097 -9.409 1.00 85.75 166 LEU A O 1
ATOM 1262 N N . MET A 1 167 ? -5.149 -2.369 -8.361 1.00 92.12 167 MET A N 1
ATOM 1263 C CA . MET A 1 167 ? -3.987 -3.072 -7.793 1.00 92.12 167 MET A CA 1
ATOM 1264 C C . MET A 1 167 ? -2.861 -3.419 -8.778 1.00 92.12 167 MET A C 1
ATOM 1266 O O . MET A 1 167 ? -1.911 -4.086 -8.375 1.00 92.12 167 MET A O 1
ATOM 1270 N N . ASP A 1 168 ? -2.896 -2.947 -10.029 1.00 95.38 168 ASP A N 1
ATOM 1271 C CA . ASP A 1 168 ? -1.683 -2.917 -10.862 1.00 95.38 168 ASP A CA 1
ATOM 1272 C C . ASP A 1 168 ? -0.595 -2.048 -10.216 1.00 95.38 168 ASP A C 1
ATOM 1274 O O . ASP A 1 168 ? -0.836 -1.299 -9.276 1.00 95.38 168 ASP A O 1
ATOM 1278 N N . LEU A 1 169 ? 0.631 -2.149 -10.7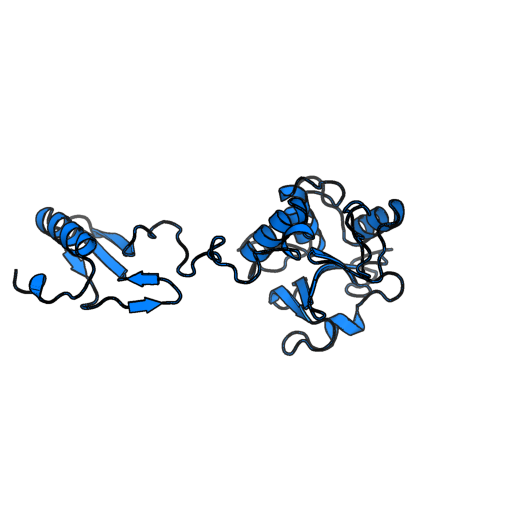02 1.00 97.81 169 LEU A N 1
ATOM 1279 C CA . LEU A 1 169 ? 1.762 -1.394 -10.186 1.00 97.81 169 LEU A CA 1
ATOM 1280 C C . LEU A 1 169 ? 1.826 -0.019 -10.852 1.00 97.81 169 LEU A C 1
ATOM 1282 O O . LEU A 1 169 ? 1.573 0.106 -12.050 1.00 97.81 169 LEU A O 1
ATOM 1286 N N . VAL A 1 170 ? 2.212 0.996 -10.082 1.00 98.25 170 VAL A N 1
ATOM 1287 C CA . VAL A 1 170 ? 2.579 2.329 -10.577 1.00 98.25 170 VAL A CA 1
ATOM 1288 C C . VAL A 1 170 ? 4.051 2.566 -10.270 1.00 98.25 170 VAL A C 1
ATOM 1290 O O . VAL A 1 170 ? 4.468 2.432 -9.118 1.00 98.25 170 VAL A O 1
ATOM 1293 N N . PHE A 1 171 ? 4.836 2.925 -11.280 1.00 98.19 171 PHE A N 1
ATOM 1294 C CA . PHE A 1 171 ? 6.281 3.087 -11.165 1.00 98.19 171 PHE A CA 1
ATOM 1295 C C . PHE A 1 171 ? 6.701 4.552 -11.174 1.00 98.19 171 PHE A C 1
ATOM 1297 O O . PHE A 1 171 ? 6.199 5.371 -11.951 1.00 98.19 171 PHE A O 1
ATOM 1304 N N . PHE A 1 172 ? 7.682 4.866 -10.331 1.00 97.69 172 PHE A N 1
ATOM 1305 C CA . PHE A 1 172 ? 8.179 6.219 -10.142 1.00 97.69 172 PHE A CA 1
ATOM 1306 C C . PHE A 1 172 ? 9.713 6.261 -10.145 1.00 97.69 172 PHE A C 1
ATOM 1308 O O . PHE A 1 172 ? 10.390 5.339 -9.681 1.00 97.69 172 PHE A O 1
ATOM 1315 N N . TRP A 1 173 ? 10.269 7.373 -10.617 1.00 95.88 173 TRP A N 1
ATOM 1316 C CA . TRP A 1 173 ? 11.712 7.622 -10.727 1.00 95.88 173 TRP A CA 1
ATOM 1317 C C . TRP A 1 173 ? 12.147 8.877 -9.967 1.00 95.88 173 TRP A C 1
ATOM 1319 O O . TRP A 1 173 ? 11.323 9.715 -9.615 1.00 95.88 173 TRP A O 1
ATOM 1329 N N . LYS A 1 174 ? 13.462 9.033 -9.748 1.00 93.56 174 LYS A N 1
ATOM 1330 C CA . LYS A 1 174 ? 14.099 10.230 -9.150 1.00 93.56 174 LYS A CA 1
ATOM 1331 C C . LYS A 1 174 ? 13.654 10.577 -7.721 1.00 93.56 174 LYS A C 1
ATOM 1333 O O . LYS A 1 174 ? 13.858 11.693 -7.260 1.00 93.56 174 LYS A O 1
ATOM 1338 N N . THR A 1 175 ? 13.113 9.613 -6.987 1.00 92.31 175 THR A N 1
ATOM 1339 C CA . THR A 1 175 ? 12.666 9.786 -5.591 1.00 92.31 175 THR A CA 1
ATOM 1340 C C . THR A 1 175 ? 13.787 9.569 -4.562 1.00 92.31 175 THR A C 1
ATOM 1342 O O . THR A 1 175 ? 13.592 9.774 -3.363 1.00 92.31 175 THR A O 1
ATOM 1345 N N . CYS A 1 176 ? 14.978 9.163 -5.012 1.00 88.69 176 CYS A N 1
ATOM 1346 C CA . CYS A 1 176 ? 16.200 9.099 -4.215 1.00 88.69 176 CYS A CA 1
ATOM 1347 C C . CYS A 1 176 ? 17.423 9.520 -5.039 1.00 88.69 176 CYS A C 1
ATOM 1349 O O . CYS A 1 176 ? 17.409 9.504 -6.269 1.00 88.69 176 CYS A O 1
ATOM 1351 N N . THR A 1 177 ? 18.492 9.918 -4.347 1.00 89.50 177 THR A N 1
ATOM 1352 C CA . THR A 1 177 ? 19.740 10.352 -4.984 1.00 89.50 177 THR A CA 1
ATOM 1353 C C . THR A 1 177 ? 20.544 9.156 -5.511 1.00 89.50 177 THR A C 1
ATOM 1355 O O . THR A 1 177 ? 20.434 8.062 -4.950 1.00 89.50 177 THR A O 1
ATOM 1358 N N . PRO A 1 178 ? 21.430 9.344 -6.510 1.00 86.38 178 PRO A N 1
ATOM 1359 C CA . PRO A 1 178 ? 22.319 8.280 -6.989 1.00 86.38 178 PRO A CA 1
ATOM 1360 C C . PRO A 1 178 ? 23.202 7.668 -5.893 1.00 86.38 178 PRO A C 1
ATOM 1362 O O . PRO A 1 178 ? 23.574 6.505 -5.978 1.00 86.38 178 PRO A O 1
ATOM 1365 N N . THR A 1 179 ? 23.512 8.427 -4.838 1.00 89.81 179 THR A N 1
ATOM 1366 C CA . THR A 1 179 ? 24.247 7.921 -3.671 1.00 89.81 179 THR A CA 1
ATOM 1367 C C . THR A 1 179 ? 23.406 6.959 -2.829 1.00 89.81 179 THR A C 1
ATOM 1369 O O . THR A 1 179 ? 23.932 5.981 -2.308 1.00 89.81 179 THR A O 1
ATOM 1372 N N . LEU A 1 180 ? 22.102 7.222 -2.685 1.00 85.81 180 LEU A N 1
ATOM 1373 C CA . LEU A 1 180 ? 21.181 6.378 -1.914 1.00 85.81 180 LEU A CA 1
ATOM 1374 C C . LEU A 1 180 ? 20.673 5.173 -2.718 1.00 85.81 180 LEU A C 1
ATOM 1376 O O . LEU A 1 180 ? 20.377 4.126 -2.143 1.00 85.81 180 LEU A O 1
ATOM 1380 N N . CYS A 1 181 ? 20.576 5.321 -4.037 1.00 87.94 181 CYS A N 1
ATOM 1381 C CA . CYS A 1 181 ? 20.031 4.334 -4.962 1.00 87.94 181 CYS A CA 1
ATOM 1382 C C . CYS A 1 181 ? 20.915 4.220 -6.216 1.00 87.94 181 CYS A C 1
ATOM 1384 O O . CYS A 1 181 ? 20.502 4.635 -7.302 1.00 87.94 181 CYS A O 1
ATOM 1386 N N . PRO A 1 182 ? 22.143 3.693 -6.091 1.00 90.19 182 PRO A N 1
ATOM 1387 C CA . PRO A 1 182 ? 23.081 3.651 -7.205 1.00 90.19 182 PRO A CA 1
ATOM 1388 C C . PRO A 1 182 ? 22.558 2.759 -8.331 1.00 90.19 182 PRO A C 1
ATOM 1390 O O . PRO A 1 182 ? 22.177 1.614 -8.100 1.00 90.19 182 PRO A O 1
ATOM 1393 N N . GLY A 1 183 ? 22.547 3.306 -9.549 1.00 89.25 183 GLY A N 1
ATOM 1394 C CA . GLY A 1 183 ? 22.183 2.586 -10.771 1.00 89.25 183 GLY A CA 1
ATOM 1395 C C . GLY A 1 183 ? 20.694 2.282 -10.954 1.00 89.25 183 GLY A C 1
ATOM 1396 O O . GLY A 1 183 ? 20.357 1.675 -11.963 1.00 89.25 183 GLY A O 1
ATOM 1397 N N . ARG A 1 184 ? 19.814 2.700 -10.031 1.00 91.44 184 ARG A N 1
ATOM 1398 C CA . ARG A 1 184 ? 18.371 2.418 -10.119 1.00 91.44 184 ARG A CA 1
ATOM 1399 C C . ARG A 1 184 ? 17.647 3.443 -10.980 1.00 91.44 184 ARG A C 1
ATOM 1401 O O . ARG A 1 184 ? 17.815 4.647 -10.767 1.00 91.44 184 ARG A O 1
ATOM 1408 N N . ILE A 1 185 ? 16.815 2.968 -11.905 1.00 93.06 185 ILE A N 1
ATOM 1409 C CA . ILE A 1 185 ? 15.950 3.822 -12.730 1.00 93.06 185 ILE A CA 1
ATOM 1410 C C . ILE A 1 185 ? 14.635 4.055 -11.993 1.00 93.06 185 ILE A C 1
ATOM 1412 O O . ILE A 1 185 ? 14.243 5.203 -11.761 1.00 93.06 185 ILE A O 1
ATOM 1416 N N . ILE A 1 186 ? 13.987 2.967 -11.581 1.00 96.94 186 ILE A N 1
ATOM 1417 C CA . ILE A 1 186 ? 12.793 3.002 -10.752 1.00 96.94 186 ILE A CA 1
ATOM 1418 C C . ILE A 1 186 ? 13.224 3.046 -9.293 1.00 96.94 186 ILE A C 1
ATOM 1420 O O . ILE A 1 186 ? 13.930 2.184 -8.765 1.00 96.94 186 ILE A O 1
ATOM 1424 N N . THR A 1 187 ? 12.791 4.101 -8.620 1.00 96.19 187 THR A N 1
ATOM 1425 C CA . THR A 1 187 ? 13.198 4.405 -7.249 1.00 96.19 187 THR A CA 1
ATOM 1426 C C . THR A 1 187 ? 12.035 4.339 -6.271 1.00 96.19 187 THR A C 1
ATOM 1428 O O . THR A 1 187 ? 12.251 4.395 -5.059 1.00 96.19 187 THR A O 1
ATOM 1431 N N . HIS A 1 188 ? 10.805 4.218 -6.771 1.00 97.44 188 HIS A N 1
ATOM 1432 C CA . HIS A 1 188 ? 9.612 4.047 -5.957 1.00 97.44 188 HIS A CA 1
ATOM 1433 C C . HIS A 1 188 ? 8.509 3.323 -6.733 1.00 97.44 188 HIS A C 1
ATOM 1435 O O . HIS A 1 188 ? 8.505 3.306 -7.964 1.00 97.44 188 HIS A O 1
ATOM 1441 N N . ILE A 1 189 ? 7.589 2.708 -5.995 1.00 98.31 189 ILE A N 1
ATOM 1442 C CA . ILE A 1 189 ? 6.499 1.906 -6.540 1.00 98.31 189 ILE A CA 1
ATOM 1443 C C . ILE A 1 189 ? 5.253 2.046 -5.665 1.00 98.31 189 ILE A C 1
ATOM 1445 O O . ILE A 1 189 ? 5.359 2.202 -4.448 1.00 98.31 189 ILE A O 1
ATOM 1449 N N . GLY A 1 190 ? 4.084 1.989 -6.290 1.00 98.19 190 GLY A N 1
ATOM 1450 C CA . GLY A 1 190 ? 2.789 1.959 -5.621 1.00 98.19 190 GLY A CA 1
ATOM 1451 C C . GLY A 1 190 ? 1.815 1.003 -6.302 1.00 98.19 190 GLY A C 1
ATOM 1452 O O . GLY A 1 190 ? 2.143 0.359 -7.297 1.00 98.19 190 GLY A O 1
ATOM 1453 N N . LEU A 1 191 ? 0.610 0.940 -5.751 1.00 98.12 191 LEU A N 1
ATOM 1454 C CA . LEU A 1 191 ? -0.506 0.119 -6.206 1.00 98.12 191 LEU A CA 1
ATOM 1455 C C . LEU A 1 191 ? -1.567 1.040 -6.802 1.00 98.12 191 LEU A C 1
ATOM 1457 O O . LEU A 1 191 ? -2.117 1.883 -6.098 1.00 98.12 191 LEU A O 1
ATOM 1461 N N . TYR A 1 192 ? -1.842 0.906 -8.092 1.00 96.44 192 TYR A N 1
ATOM 1462 C CA . TYR A 1 192 ? -2.809 1.715 -8.812 1.00 96.44 192 TYR A CA 1
ATOM 1463 C C . TYR A 1 192 ? -4.196 1.585 -8.191 1.00 96.44 192 TYR A C 1
ATOM 1465 O O . TYR A 1 192 ? -4.700 0.486 -7.935 1.00 96.44 192 TYR A O 1
ATOM 1473 N N . PHE A 1 193 ? -4.832 2.733 -8.009 1.00 88.56 193 PHE A N 1
ATOM 1474 C CA . PHE A 1 193 ? -6.210 2.859 -7.589 1.00 88.56 193 PHE A CA 1
ATOM 1475 C C . PHE A 1 193 ? -6.934 3.788 -8.569 1.00 88.56 193 PHE A C 1
ATOM 1477 O O . PHE A 1 193 ? -6.353 4.715 -9.125 1.00 88.56 193 PHE A O 1
ATOM 1484 N N . GLU A 1 194 ? -8.209 3.539 -8.838 1.00 82.94 194 GLU A N 1
ATOM 1485 C CA . GLU A 1 194 ? -8.931 4.275 -9.879 1.00 82.94 194 GLU A CA 1
ATOM 1486 C C . GLU A 1 194 ? -8.849 5.807 -9.733 1.00 82.94 194 GLU A C 1
ATOM 1488 O O . GLU A 1 194 ? -8.611 6.351 -8.653 1.00 82.94 194 GLU A O 1
ATOM 1493 N N . LYS A 1 195 ? -9.129 6.526 -10.828 1.00 84.31 195 LYS A N 1
ATOM 1494 C CA . LYS A 1 195 ? -9.205 8.001 -10.849 1.00 84.31 195 LYS A CA 1
ATOM 1495 C C . LYS A 1 195 ? -7.893 8.676 -10.429 1.00 84.31 195 LYS A C 1
ATOM 1497 O O . LYS A 1 195 ? -7.903 9.686 -9.726 1.00 84.31 195 LYS A O 1
ATOM 1502 N N . ASN A 1 196 ? -6.776 8.138 -10.918 1.00 87.06 196 ASN A N 1
ATOM 1503 C CA . ASN A 1 196 ? -5.419 8.645 -10.688 1.00 87.06 196 ASN A CA 1
ATOM 1504 C C . ASN A 1 196 ? -4.944 8.539 -9.236 1.00 87.06 196 ASN A C 1
ATOM 1506 O O . ASN A 1 196 ? -3.997 9.226 -8.855 1.00 87.06 196 ASN A O 1
ATOM 1510 N N . TYR A 1 197 ? -5.597 7.715 -8.424 1.00 93.62 197 TYR A N 1
ATOM 1511 C CA . TYR A 1 197 ? -5.109 7.425 -7.090 1.00 93.62 197 TYR A CA 1
ATOM 1512 C C . TYR A 1 197 ? -4.119 6.261 -7.124 1.00 93.62 197 TYR A C 1
ATOM 1514 O O . TYR A 1 197 ? -4.032 5.482 -8.069 1.00 93.62 197 TYR A O 1
ATOM 1522 N N . TYR A 1 198 ? -3.334 6.139 -6.073 1.00 96.88 198 TYR A N 1
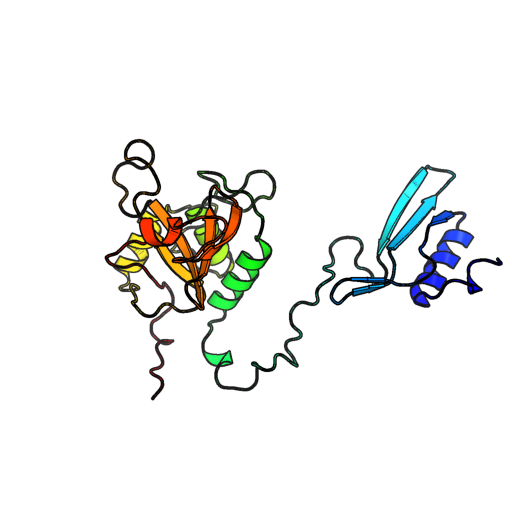ATOM 1523 C CA . TYR A 1 198 ? -2.529 4.959 -5.823 1.00 96.88 198 TYR A CA 1
ATOM 1524 C C . TYR A 1 198 ? -2.319 4.814 -4.324 1.00 96.88 198 TYR A C 1
ATOM 1526 O O . TYR A 1 198 ? -2.408 5.791 -3.579 1.00 96.88 198 TYR A O 1
ATOM 1534 N N . ILE A 1 199 ? -2.059 3.592 -3.879 1.00 97.50 199 ILE A N 1
ATOM 1535 C CA . ILE A 1 199 ? -1.689 3.299 -2.500 1.00 97.50 199 ILE A CA 1
ATOM 1536 C C . ILE A 1 199 ? -0.199 2.984 -2.485 1.00 97.50 199 ILE A C 1
ATOM 1538 O O . ILE A 1 199 ? 0.281 2.152 -3.253 1.00 97.50 199 ILE A O 1
ATOM 1542 N N . ALA A 1 200 ? 0.555 3.663 -1.634 1.00 97.75 200 ALA A N 1
ATOM 1543 C CA . ALA A 1 200 ? 1.989 3.441 -1.497 1.00 97.75 200 ALA A CA 1
ATOM 1544 C C . ALA A 1 200 ? 2.427 3.706 -0.063 1.00 97.75 200 ALA A C 1
ATOM 1546 O O . ALA A 1 200 ? 1.711 4.355 0.688 1.00 97.75 200 ALA A O 1
ATOM 1547 N N . ALA A 1 201 ? 3.621 3.240 0.300 1.00 97.81 201 ALA A N 1
ATOM 1548 C CA . ALA A 1 201 ? 4.293 3.676 1.516 1.00 97.81 201 ALA A CA 1
ATOM 1549 C C . ALA A 1 201 ? 5.230 4.843 1.178 1.00 97.81 201 ALA A C 1
ATOM 1551 O O . ALA A 1 201 ? 6.259 4.624 0.532 1.00 97.81 201 ALA A O 1
ATOM 1552 N N . GLN A 1 202 ? 4.928 6.065 1.629 1.00 94.44 202 GLN A N 1
ATOM 1553 C CA . GLN A 1 202 ? 5.774 7.244 1.390 1.00 94.44 202 GLN A CA 1
ATOM 1554 C C . GLN A 1 202 ? 6.174 7.957 2.681 1.00 94.44 202 GLN A C 1
ATOM 1556 O O . GLN A 1 202 ? 5.474 7.913 3.688 1.00 94.44 202 GLN A O 1
ATOM 1561 N N . ARG A 1 203 ? 7.295 8.690 2.636 1.00 91.06 203 ARG A N 1
ATOM 1562 C CA . ARG A 1 203 ? 7.847 9.423 3.793 1.00 91.06 203 ARG A CA 1
ATOM 1563 C C . ARG A 1 203 ? 6.871 10.410 4.436 1.00 91.06 203 ARG A C 1
ATOM 1565 O O . ARG A 1 203 ? 7.040 10.720 5.607 1.00 91.06 203 ARG A O 1
ATOM 1572 N N . THR A 1 204 ? 5.910 10.925 3.674 1.00 90.69 204 THR A N 1
ATOM 1573 C CA . THR A 1 204 ? 4.974 11.955 4.132 1.00 90.69 204 THR A CA 1
ATOM 1574 C C . THR A 1 204 ? 3.882 11.396 5.035 1.00 90.69 204 THR A C 1
ATOM 1576 O O . THR A 1 204 ? 3.694 11.918 6.129 1.00 90.69 204 THR A O 1
ATOM 1579 N N . ARG A 1 205 ? 3.176 10.340 4.606 1.00 92.50 205 ARG A N 1
ATOM 1580 C CA . ARG A 1 205 ? 1.997 9.808 5.326 1.00 92.50 205 ARG A CA 1
ATOM 1581 C C . ARG A 1 205 ? 2.025 8.298 5.593 1.00 92.50 205 ARG A C 1
ATOM 1583 O O . ARG A 1 205 ? 1.070 7.764 6.139 1.00 92.50 205 ARG A O 1
ATOM 1590 N N . GLY A 1 206 ? 3.123 7.613 5.276 1.00 95.75 206 GLY A N 1
ATOM 1591 C CA . GLY A 1 206 ? 3.202 6.160 5.412 1.00 95.75 206 GLY A CA 1
ATOM 1592 C C . GLY A 1 206 ? 2.422 5.452 4.308 1.00 95.75 206 GLY A C 1
ATOM 1593 O O . GLY A 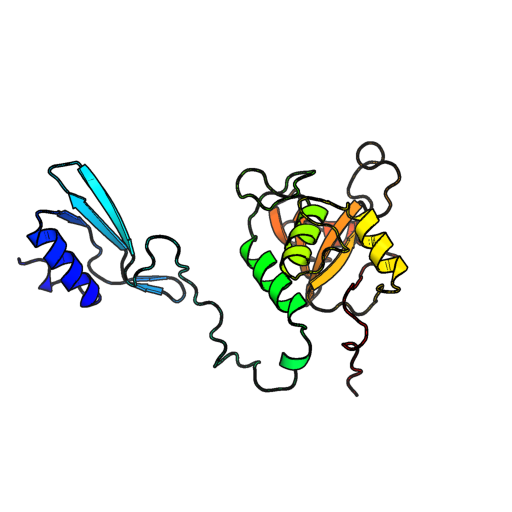1 206 ? 2.460 5.893 3.162 1.00 95.75 206 GLY A O 1
ATOM 1594 N N . VAL A 1 207 ? 1.773 4.339 4.645 1.00 96.94 207 VAL A N 1
ATOM 1595 C CA . VAL A 1 207 ? 0.846 3.618 3.767 1.00 96.94 207 VAL A CA 1
ATOM 1596 C C . VAL A 1 207 ? -0.464 4.391 3.705 1.00 96.94 207 VAL A C 1
ATOM 1598 O O . VAL A 1 207 ? -1.223 4.405 4.672 1.00 96.94 207 VAL A O 1
ATOM 1601 N N . ASP A 1 208 ? -0.718 5.049 2.582 1.00 95.81 208 ASP A N 1
ATOM 1602 C CA . ASP A 1 208 ? -1.895 5.897 2.400 1.00 95.81 208 ASP A CA 1
ATOM 1603 C C . ASP A 1 208 ? -2.295 5.971 0.921 1.00 95.81 208 ASP A C 1
ATOM 1605 O O . ASP A 1 208 ? -1.557 5.538 0.030 1.00 95.81 208 ASP A O 1
ATOM 1609 N N . PHE A 1 209 ? -3.466 6.546 0.668 1.00 92.56 209 PHE A N 1
ATOM 1610 C CA . PHE A 1 209 ? -3.866 7.016 -0.644 1.00 92.56 209 PHE A CA 1
ATOM 1611 C C . PHE A 1 209 ? -3.103 8.276 -1.030 1.00 92.56 209 PHE A C 1
ATOM 1613 O O . PHE A 1 209 ? -3.026 9.249 -0.278 1.00 92.56 209 PHE A O 1
ATOM 1620 N N . TYR A 1 210 ? -2.633 8.280 -2.267 1.00 92.56 210 TYR A N 1
ATOM 1621 C CA . TYR A 1 210 ? -1.999 9.408 -2.926 1.00 92.56 210 TYR A CA 1
ATOM 1622 C C . TYR A 1 210 ? -2.675 9.656 -4.264 1.00 92.56 210 TYR A C 1
ATOM 1624 O O . TYR A 1 210 ? -3.204 8.730 -4.880 1.00 92.56 210 TYR A O 1
ATOM 1632 N N . ASN A 1 211 ? -2.666 10.904 -4.722 1.00 93.81 211 ASN A N 1
ATOM 1633 C CA . ASN A 1 211 ? -3.138 11.246 -6.059 1.00 93.81 211 ASN A CA 1
ATOM 1634 C C . ASN A 1 211 ? -1.952 11.588 -6.964 1.00 93.81 211 ASN A C 1
ATOM 1636 O O . ASN A 1 211 ? -1.028 12.283 -6.550 1.00 93.81 211 ASN A O 1
ATOM 1640 N N . LEU A 1 212 ? -1.978 11.111 -8.208 1.00 91.00 212 LEU A N 1
ATOM 1641 C CA . LEU A 1 212 ? -0.901 11.346 -9.166 1.00 91.00 212 LEU A CA 1
ATOM 1642 C C . LEU A 1 212 ? -0.782 12.810 -9.590 1.00 91.00 212 LEU A C 1
ATOM 1644 O O . LEU A 1 212 ? 0.318 13.239 -9.901 1.00 91.00 212 LEU A O 1
ATOM 1648 N N . PHE A 1 213 ? -1.878 13.568 -9.630 1.00 90.25 213 PHE A N 1
ATOM 1649 C CA . PHE A 1 213 ? -1.891 14.898 -10.253 1.00 90.25 213 PHE A CA 1
ATOM 1650 C C . PHE A 1 213 ? -2.395 16.013 -9.337 1.00 90.25 213 PHE A C 1
ATOM 1652 O O . PHE A 1 213 ? -2.223 17.181 -9.660 1.00 90.25 213 PHE A O 1
ATOM 1659 N N . ASN A 1 214 ? -3.075 15.673 -8.243 1.00 85.62 214 ASN A N 1
ATOM 1660 C CA . ASN A 1 214 ? -3.676 16.645 -7.338 1.00 85.62 214 ASN A CA 1
ATOM 1661 C C . ASN A 1 214 ? -3.772 16.069 -5.919 1.00 85.62 214 ASN A C 1
ATOM 1663 O O . ASN A 1 214 ? -4.852 15.669 -5.471 1.00 85.62 214 ASN A O 1
ATOM 1667 N N . ASP A 1 215 ? -2.635 15.964 -5.230 1.00 87.75 215 ASP A N 1
ATOM 1668 C CA . ASP A 1 215 ? -2.596 15.545 -3.829 1.00 87.75 215 ASP A CA 1
ATOM 1669 C C . ASP A 1 215 ? -2.451 16.773 -2.912 1.00 87.75 215 ASP A C 1
ATOM 1671 O O . ASP A 1 215 ? -1.360 17.331 -2.798 1.00 87.75 215 ASP A O 1
ATOM 1675 N N . PRO A 1 216 ? -3.513 17.193 -2.199 1.00 80.06 216 PRO A N 1
ATOM 1676 C CA . PRO A 1 216 ? -3.473 18.394 -1.360 1.00 80.06 216 PRO A CA 1
ATOM 1677 C C . PRO A 1 216 ? -2.534 18.271 -0.151 1.00 80.06 216 PRO A C 1
ATOM 1679 O O . PRO A 1 216 ? -2.296 19.254 0.544 1.00 80.06 216 PRO A O 1
ATOM 1682 N N . GLN A 1 217 ? -2.048 17.065 0.144 1.00 79.75 217 GLN A N 1
ATOM 1683 C CA . GLN A 1 217 ? -1.190 16.759 1.283 1.00 79.75 217 GLN A CA 1
ATOM 1684 C C . GLN A 1 217 ? 0.190 16.222 0.850 1.00 79.75 217 GLN A C 1
ATOM 1686 O O . GLN A 1 217 ? 0.982 15.835 1.711 1.00 79.75 217 GLN A O 1
ATOM 1691 N N . ASN A 1 218 ? 0.462 16.117 -0.457 1.00 84.94 218 ASN A N 1
ATOM 1692 C CA . ASN A 1 218 ? 1.726 15.615 -1.019 1.00 84.94 218 ASN A CA 1
ATOM 1693 C C . ASN A 1 218 ? 2.196 16.410 -2.253 1.00 84.94 218 ASN A C 1
ATOM 1695 O O . ASN A 1 218 ? 3.113 15.960 -2.940 1.00 84.94 218 ASN A O 1
ATOM 1699 N N . ASP A 1 219 ? 1.563 17.552 -2.537 1.00 87.12 219 ASP A N 1
ATOM 1700 C CA . ASP A 1 219 ? 1.811 18.420 -3.692 1.00 87.12 219 ASP A CA 1
ATOM 1701 C C . ASP A 1 219 ? 1.829 17.647 -5.033 1.00 87.12 219 ASP A C 1
ATOM 1703 O O . ASP A 1 219 ? 1.199 16.599 -5.195 1.00 87.12 219 ASP A O 1
ATOM 1707 N N . ASP A 1 220 ? 2.597 18.142 -6.005 1.00 89.56 220 ASP A N 1
ATOM 1708 C CA . ASP A 1 220 ? 2.786 17.536 -7.329 1.00 89.56 220 ASP A CA 1
ATOM 1709 C C . ASP A 1 220 ? 3.765 16.344 -7.307 1.00 89.56 220 ASP A C 1
ATOM 1711 O O . ASP A 1 220 ? 4.396 16.012 -8.315 1.00 89.56 220 ASP A O 1
ATOM 1715 N N . TRP A 1 221 ? 3.978 15.703 -6.149 1.00 94.31 221 TRP A N 1
ATOM 1716 C CA . TRP A 1 221 ? 4.972 14.635 -6.018 1.00 94.31 221 TRP A CA 1
ATOM 1717 C C . TRP A 1 221 ? 4.701 13.489 -6.995 1.00 94.31 221 TRP A C 1
ATOM 1719 O O . TRP A 1 221 ? 5.639 13.018 -7.638 1.00 94.31 221 TRP A O 1
ATOM 1729 N N . GLY A 1 222 ? 3.435 13.083 -7.143 1.00 92.81 222 GLY A N 1
ATOM 1730 C CA . GLY A 1 222 ? 3.036 12.008 -8.050 1.00 92.81 222 GLY A CA 1
ATOM 1731 C C . GLY A 1 222 ? 3.440 12.307 -9.491 1.00 92.81 222 GLY A C 1
ATOM 1732 O O . GLY A 1 222 ? 4.174 11.532 -10.099 1.00 92.81 222 GLY A O 1
ATOM 1733 N N . SER A 1 223 ? 3.051 13.468 -10.014 1.00 93.38 223 SER A N 1
ATOM 1734 C CA . SER A 1 223 ? 3.285 13.860 -11.404 1.00 93.38 223 SER A CA 1
ATOM 1735 C C . SER A 1 223 ? 4.754 14.140 -11.691 1.00 93.38 223 SER A C 1
ATOM 1737 O O . SER A 1 223 ? 5.239 13.818 -12.773 1.00 93.38 223 SER A O 1
ATOM 1739 N N . ASN A 1 224 ? 5.487 14.686 -10.718 1.00 94.81 224 ASN A N 1
ATOM 1740 C CA . ASN A 1 224 ? 6.912 14.985 -10.864 1.00 94.81 224 ASN A CA 1
ATOM 1741 C C . ASN A 1 224 ? 7.787 13.725 -10.908 1.00 94.81 224 ASN A C 1
ATOM 1743 O O . ASN A 1 224 ? 8.888 13.759 -11.465 1.00 94.81 224 ASN A O 1
ATOM 1747 N N . HIS A 1 225 ? 7.306 12.620 -10.332 1.00 95.44 225 HIS A N 1
ATOM 1748 C CA . HIS A 1 225 ? 8.059 11.374 -10.223 1.00 95.44 225 HIS A CA 1
ATOM 1749 C C . HIS A 1 225 ? 7.429 10.211 -10.989 1.00 95.44 225 HIS A C 1
ATOM 1751 O O . HIS A 1 225 ? 8.024 9.137 -11.000 1.00 95.44 225 HIS A O 1
ATOM 1757 N N . LEU A 1 226 ? 6.276 10.377 -11.641 1.00 96.75 226 LEU A N 1
ATOM 1758 C CA . LEU A 1 226 ? 5.686 9.322 -12.462 1.00 96.75 226 LEU A CA 1
ATOM 1759 C C . LEU A 1 226 ? 6.663 8.942 -13.580 1.00 96.75 226 LEU A C 1
ATOM 1761 O O . LEU A 1 226 ? 7.173 9.811 -14.294 1.00 96.75 226 LEU A O 1
ATOM 1765 N N . TYR A 1 227 ? 6.967 7.651 -13.714 1.00 95.44 227 TYR A N 1
ATOM 1766 C CA . TYR A 1 227 ? 7.925 7.202 -14.716 1.00 95.44 227 TYR A CA 1
ATOM 1767 C C . TYR A 1 227 ? 7.310 7.313 -16.122 1.00 95.44 227 TYR A C 1
ATOM 1769 O O . TYR A 1 227 ? 6.293 6.672 -16.376 1.00 95.44 227 TYR A O 1
ATOM 1777 N N . PRO A 1 228 ? 7.882 8.097 -17.054 1.00 88.31 228 PRO A N 1
ATOM 1778 C CA . PRO A 1 228 ? 7.197 8.454 -18.302 1.00 88.31 228 PRO A CA 1
ATOM 1779 C C . PRO A 1 228 ? 7.171 7.343 -19.363 1.00 88.31 228 PRO A C 1
ATOM 1781 O O . PRO A 1 228 ? 6.349 7.393 -20.270 1.00 88.31 228 PRO A O 1
ATOM 1784 N N . ASN A 1 229 ? 8.056 6.347 -19.273 1.00 78.00 229 ASN A N 1
ATOM 1785 C CA . ASN A 1 229 ? 8.249 5.326 -20.306 1.00 78.00 229 ASN A CA 1
ATOM 1786 C C . ASN A 1 229 ? 7.870 3.940 -19.779 1.00 78.00 229 ASN A C 1
ATOM 1788 O O . ASN A 1 229 ? 8.738 3.069 -19.763 1.00 78.00 229 ASN A O 1
ATOM 1792 N N . SER A 1 230 ? 6.612 3.765 -19.349 1.00 81.50 230 SER A N 1
ATOM 1793 C CA . SER A 1 230 ? 6.009 2.580 -18.686 1.00 81.50 230 SER A CA 1
ATOM 1794 C C . SER A 1 230 ? 5.587 2.875 -17.245 1.00 81.50 230 SER A C 1
ATOM 1796 O O . SER A 1 230 ? 6.105 2.302 -16.289 1.00 81.50 230 SER A O 1
ATOM 1798 N N . SER A 1 231 ? 4.649 3.807 -17.073 1.00 90.25 231 SER A N 1
ATOM 1799 C CA . SER A 1 231 ? 4.187 4.219 -15.742 1.00 90.25 231 SER A CA 1
ATOM 1800 C C . SER A 1 231 ? 3.474 3.105 -14.978 1.00 90.25 231 SER A C 1
ATOM 1802 O O . SER A 1 231 ? 3.447 3.149 -13.750 1.00 90.25 231 SER A O 1
ATOM 1804 N N . TYR A 1 232 ? 2.904 2.125 -15.687 1.00 96.38 232 TYR A N 1
ATOM 1805 C CA . TYR A 1 232 ? 2.094 1.072 -15.088 1.00 96.38 232 TYR A CA 1
ATOM 1806 C C . TYR A 1 232 ? 2.491 -0.326 -15.541 1.00 96.38 232 TYR A C 1
ATOM 1808 O O . TYR A 1 232 ? 3.011 -0.536 -16.641 1.00 96.38 232 TYR A O 1
ATOM 1816 N N . GLY A 1 233 ? 2.196 -1.296 -14.684 1.00 94.44 233 GLY A N 1
ATOM 1817 C CA . GLY A 1 233 ? 2.563 -2.682 -14.899 1.00 94.44 233 GLY A CA 1
ATOM 1818 C C . GLY A 1 233 ? 1.644 -3.671 -14.209 1.00 94.44 233 GLY A C 1
ATOM 1819 O O . GLY A 1 233 ? 1.089 -3.386 -13.155 1.00 94.44 233 GLY A O 1
ATOM 1820 N N . SER A 1 234 ? 1.520 -4.860 -14.783 1.00 91.50 234 SER A N 1
ATOM 1821 C CA . SER A 1 234 ? 0.712 -5.942 -14.242 1.00 91.50 234 SER A CA 1
ATOM 1822 C C . SER A 1 234 ? 1.484 -7.254 -14.262 1.00 91.50 234 SER A C 1
ATOM 1824 O O . SER A 1 234 ? 2.211 -7.543 -15.210 1.00 91.50 234 SER A O 1
ATOM 1826 N N . VAL A 1 235 ? 1.308 -8.059 -13.217 1.00 88.88 235 VAL A N 1
ATOM 1827 C CA . VAL A 1 235 ? 1.799 -9.447 -13.164 1.00 88.88 235 VAL A CA 1
ATOM 1828 C C . VAL A 1 235 ? 0.674 -10.468 -13.312 1.00 88.88 235 VAL A C 1
ATOM 1830 O O . VAL A 1 235 ? 0.923 -11.670 -13.277 1.00 88.88 235 VAL A O 1
ATOM 1833 N N . PHE A 1 236 ? -0.560 -9.994 -13.492 1.00 81.75 236 PHE A N 1
ATOM 1834 C CA . PHE A 1 236 ? -1.714 -10.849 -13.722 1.00 81.75 236 PHE A CA 1
ATOM 1835 C C . PHE A 1 236 ? -1.777 -11.259 -15.204 1.00 81.75 236 PHE A C 1
ATOM 1837 O O . PHE A 1 236 ? -1.455 -10.445 -16.077 1.00 81.75 236 PHE A O 1
ATOM 1844 N N . PRO A 1 237 ? -2.193 -12.498 -15.519 1.00 57.78 237 PRO A N 1
ATOM 1845 C CA . PRO A 1 237 ? -2.326 -12.959 -16.897 1.00 57.78 237 PRO A CA 1
ATOM 1846 C C . PRO A 1 237 ? -3.233 -12.053 -17.747 1.00 57.78 237 PRO A C 1
ATOM 1848 O O . PRO A 1 237 ? -4.249 -11.536 -17.283 1.00 57.78 237 PRO A O 1
ATOM 1851 N N . LEU A 1 238 ? -2.896 -11.913 -19.034 1.00 48.53 238 LEU A N 1
ATOM 1852 C CA . LEU A 1 238 ? -3.629 -11.097 -20.016 1.00 48.53 238 LEU A CA 1
ATOM 1853 C C . LEU A 1 238 ? -5.071 -11.573 -20.283 1.00 48.53 238 LEU A C 1
ATOM 1855 O O . LEU A 1 238 ? -5.823 -10.853 -20.936 1.00 48.53 238 LEU A O 1
ATOM 1859 N N . GLU A 1 239 ? -5.482 -12.741 -19.780 1.00 43.66 239 GLU A N 1
ATOM 1860 C CA . GLU A 1 239 ? -6.837 -13.292 -19.957 1.00 43.66 239 GLU A CA 1
ATOM 1861 C C . GLU A 1 239 ? -7.938 -12.427 -19.312 1.00 43.66 239 GLU A C 1
ATOM 1863 O O . GLU A 1 239 ? -9.113 -12.578 -19.637 1.00 43.66 239 GLU A O 1
ATOM 1868 N N . CYS A 1 240 ? -7.569 -11.440 -18.487 1.00 39.78 240 CYS A N 1
ATOM 1869 C CA . CYS A 1 240 ? -8.483 -10.422 -17.961 1.00 39.78 240 CYS A CA 1
ATOM 1870 C C . CYS A 1 240 ? -8.545 -9.133 -18.808 1.00 39.78 240 CYS A C 1
ATOM 1872 O O . CYS A 1 240 ? -9.180 -8.163 -18.396 1.00 39.78 240 CYS A O 1
ATOM 1874 N N . LYS A 1 241 ? -7.914 -9.082 -19.993 1.00 38.44 241 LYS A N 1
ATOM 1875 C CA . LYS A 1 241 ? -8.072 -7.989 -20.976 1.00 38.44 241 LYS A CA 1
ATOM 1876 C C . LYS A 1 241 ? -9.265 -8.251 -21.901 1.00 38.44 241 LYS A C 1
ATOM 1878 O O . LYS A 1 241 ? -9.147 -8.207 -23.125 1.00 38.44 241 LYS A O 1
ATOM 1883 N N . GLY A 1 242 ? -10.418 -8.549 -21.306 1.00 35.44 242 GLY A N 1
ATOM 1884 C CA . GLY A 1 242 ? -11.683 -8.617 -22.026 1.00 35.44 242 GLY A CA 1
ATOM 1885 C C . GLY A 1 242 ? -12.018 -7.243 -22.594 1.00 35.44 242 GLY A C 1
ATOM 1886 O O . GLY A 1 242 ? -12.422 -6.345 -21.861 1.00 35.44 242 GLY A O 1
ATOM 1887 N N . VAL A 1 243 ? -11.805 -7.089 -23.899 1.00 34.28 243 VAL A N 1
ATOM 1888 C CA . VAL A 1 243 ? -12.286 -5.972 -24.713 1.00 34.28 243 VAL A CA 1
ATOM 1889 C C . VAL A 1 243 ? -13.790 -5.841 -24.479 1.00 34.28 243 VAL A C 1
ATOM 1891 O O . VAL A 1 243 ? -14.544 -6.754 -24.815 1.00 34.28 243 VAL A O 1
ATOM 1894 N N . LEU A 1 244 ? -14.231 -4.732 -23.887 1.00 31.22 244 LEU A N 1
ATOM 1895 C CA . LEU A 1 244 ? -15.646 -4.377 -23.937 1.00 31.22 244 LEU A CA 1
ATOM 1896 C C . LEU A 1 244 ? -15.942 -3.807 -25.340 1.00 31.22 244 LEU A C 1
ATOM 1898 O O . LEU A 1 244 ? -15.164 -2.965 -25.798 1.00 31.22 244 LEU A O 1
ATOM 1902 N N . PRO A 1 245 ? -16.992 -4.283 -26.038 1.00 36.19 245 PRO A N 1
ATOM 1903 C CA . PRO A 1 245 ? -17.488 -3.666 -27.269 1.00 36.19 245 PRO A CA 1
ATOM 1904 C C . PRO A 1 245 ? -18.072 -2.266 -27.035 1.00 36.19 245 PRO A C 1
ATOM 1906 O O . PRO A 1 245 ? -18.515 -1.980 -25.898 1.00 36.19 245 PRO A O 1
#

Solvent-accessible surface area (backbone atoms only — not comparable to full-atom values): 13739 Å² total; per-residue (Å²): 134,83,59,70,87,66,48,57,60,59,70,69,56,53,50,55,49,52,54,39,45,74,72,65,32,48,74,52,64,66,58,48,51,46,80,47,86,71,34,73,34,44,60,33,38,44,32,34,80,89,80,69,50,69,48,77,42,37,58,90,72,38,55,94,80,61,70,50,55,70,73,81,59,76,94,69,41,95,60,69,67,83,74,70,69,75,72,64,54,74,44,46,49,44,28,51,55,48,52,61,72,42,53,65,24,36,44,21,90,85,20,31,54,88,27,85,83,68,6,14,16,26,28,20,49,53,8,36,31,36,32,79,40,73,41,52,89,44,10,28,61,90,53,71,34,52,34,34,59,35,48,53,51,25,55,75,71,67,22,58,42,96,73,76,52,74,62,20,39,32,35,20,26,80,76,57,52,62,88,82,42,68,92,54,65,36,55,36,34,32,29,31,36,77,95,56,28,27,40,33,33,37,90,88,66,9,21,38,83,44,30,36,79,73,19,97,88,59,50,57,51,35,57,76,22,50,29,88,91,62,37,23,31,34,90,70,71,73,87,75,69,71,80,78,131

Nearest PDB structures (foldseek):
  8wt4-assembly1_B  TM=7.755E-01  e=2.457E-05  Bacillus subtilis subsp. subtilis str. 168
  5c5v-assembly1_A  TM=4.091E-01  e=1.669E+00  Trypanosoma brucei brucei TREU927
  7av6-assembly1_A-2  TM=3.387E-01  e=1.571E+00  Halorhodospira halophila
  4wsn-assembly2_N  TM=2.926E-01  e=4.666E+00  Homo sapiens

Foldseek 3Di:
DVLLVQAAFDVVVSVVVVVLVVVVWDKDWDSYWDQDAQDTGIWMKTARPVPRDIDIDTPPRCGPPDDSHPDPPQVPPVQPDDDPVVQQDPLLVQLVVVLVVLFQQADDVPAQDGDNPRAHAFLSSLCDSNVSSVNCCSHHSVGTDALQSSVVSQVVVVFFDPDDDFFWKFFWAPPDDCVVPPPGGTHGMFGDDPPQWTFGQDNQRGGHIDHLDDGPRCPNPNVVTQDPPRRTGDPDDCPSVPDDD

Mean predicted aligned error: 14.23 Å

Sequence (245 aa):
DSILPRLKVDPSVISAIQDAVNAGDEVIISKTNIQYYDWYGVGYIVYDPATGAGGYMISGGMYGGGTAKKPPNFNQCPFCNPPFCQLVTAERYTIFMDVFSLLGTPYFYGGKYPSPILGVDCSGLVSYVYSEAGIDVLGTPWSPKNADQQHDYVVSIGGITDSPQLMDLVFFWKTCTPTLCPGRIITHIGLYFEKNYYIAAQRTRGVDFYNLFNDPQNDDWGSNHLYPNSSYGSVFPLECKGVLP

Radius of gyration: 24.04 Å; Cα contacts (8 Å, |Δi|>4): 440; chains: 1; bounding box: 58×34×73 Å